Protein AF-A0A7S1ZS45-F1 (afdb_monomer_lite)

Sequence (331 aa):
ALIRRRSGCSNSLLQITQRQKCGLYEKLEQGRTTWQKARIHPSLISVTTGLLRNPRSPISTTERSIHSATTAVDEFSTTSNINKSTSSNSQMSPLTAASRLGLDPYLNRFHAPIVNHERYSFPGWPETHTFPMDKFERLAHALTTNCKASQPEWSTLPRPLVRSSLDFFQPLDFHDVISSGWIQQPTGPIDASYFHEFLSGQLSEEDARIIGFREHVSRPELIERTVLEVAGTVLAVQLAFRYGVASNVAGGTHHARPDAGAGYTILNDLAVAANYATDEKLNGGSVEGVKRVLVVDCDVHQGDGTAHFEDLGGSGRLFTLSMHCESNYPL

InterPro domains:
  IPR023696 Ureohydrolase domain superfamily [SSF52768] (111-330)
  IPR023801 Histone deacetylase domain [PF00850] (215-330)
  IPR037138 Histone deacetylase domain superfamily [G3DSA:3.40.800.20] (187-331)

pLDDT: mean 74.58, std 29.19, range [21.69, 98.62]

Structure (mmCIF, N/CA/C/O backbone):
data_AF-A0A7S1ZS45-F1
#
_entry.id   AF-A0A7S1ZS45-F1
#
loop_
_atom_site.group_PDB
_atom_site.id
_atom_site.type_symbol
_atom_site.label_atom_id
_atom_site.label_alt_id
_atom_site.label_comp_id
_atom_site.label_asym_id
_atom_site.label_entity_id
_atom_site.label_seq_id
_atom_site.pdbx_PDB_ins_code
_atom_site.Cartn_x
_atom_site.Cartn_y
_atom_site.Cartn_z
_atom_site.occupancy
_atom_site.B_iso_or_equiv
_atom_site.auth_seq_id
_atom_site.auth_comp_id
_atom_site.auth_asym_id
_atom_site.auth_atom_id
_atom_site.pdbx_PDB_model_num
ATOM 1 N N . ALA A 1 1 ? -1.702 -20.641 -15.324 1.00 31.69 1 ALA A N 1
ATOM 2 C CA . ALA A 1 1 ? -1.937 -22.085 -15.530 1.00 31.69 1 ALA A CA 1
ATOM 3 C C . ALA A 1 1 ? -2.767 -22.288 -16.798 1.00 31.69 1 ALA A C 1
ATOM 5 O O . ALA A 1 1 ? -3.906 -21.848 -16.833 1.00 31.69 1 ALA A O 1
ATOM 6 N N . LEU A 1 2 ? -2.202 -22.889 -17.853 1.00 21.69 2 LEU A N 1
ATOM 7 C CA . LEU A 1 2 ? -2.934 -23.236 -19.079 1.00 21.69 2 LEU A CA 1
ATOM 8 C C . LEU A 1 2 ? -2.793 -24.749 -19.298 1.00 21.69 2 LEU A C 1
ATOM 10 O O . LEU A 1 2 ? -1.697 -25.235 -19.566 1.00 21.69 2 LEU A O 1
ATOM 14 N N . ILE A 1 3 ? -3.881 -25.504 -19.138 1.00 27.31 3 ILE A N 1
ATOM 15 C CA . ILE A 1 3 ? -3.882 -26.960 -19.326 1.00 27.31 3 ILE A CA 1
ATOM 16 C C . ILE A 1 3 ? -4.221 -27.255 -20.786 1.00 27.31 3 ILE A C 1
ATOM 18 O O . ILE A 1 3 ? -5.350 -27.063 -21.235 1.00 27.31 3 ILE A O 1
ATOM 22 N N . ARG A 1 4 ? -3.235 -27.753 -21.536 1.00 24.23 4 ARG A N 1
ATOM 23 C CA . ARG A 1 4 ? -3.431 -28.300 -22.881 1.00 24.23 4 ARG A CA 1
ATOM 24 C C . ARG A 1 4 ? -3.822 -29.775 -22.742 1.00 24.23 4 ARG A C 1
ATOM 26 O O . ARG A 1 4 ? -3.002 -30.592 -22.334 1.00 24.23 4 ARG A O 1
ATOM 33 N N . ARG A 1 5 ? -5.065 -30.133 -23.081 1.00 26.92 5 ARG A N 1
ATOM 34 C CA . ARG A 1 5 ? -5.473 -31.541 -23.231 1.00 26.92 5 ARG A CA 1
ATOM 35 C C . ARG A 1 5 ? -4.737 -32.150 -24.429 1.00 26.92 5 ARG A C 1
ATOM 37 O O . ARG A 1 5 ? -4.931 -31.700 -25.556 1.00 26.92 5 ARG A O 1
ATOM 44 N N . ARG A 1 6 ? -3.949 -33.202 -24.200 1.00 25.62 6 ARG A N 1
ATOM 45 C CA . ARG A 1 6 ? -3.696 -34.233 -25.216 1.00 25.62 6 ARG A CA 1
ATOM 46 C C . ARG A 1 6 ? -4.575 -35.437 -24.894 1.00 25.62 6 ARG A C 1
ATOM 48 O O . ARG A 1 6 ? -4.627 -35.902 -23.763 1.00 25.62 6 ARG A O 1
ATOM 55 N N . SER A 1 7 ? -5.317 -35.857 -25.905 1.00 33.62 7 SER A N 1
ATOM 56 C CA . SER A 1 7 ? -6.214 -37.005 -25.944 1.00 33.62 7 SER A CA 1
ATOM 57 C C . SER A 1 7 ? -5.448 -38.325 -25.853 1.00 33.62 7 SER A C 1
ATOM 59 O O . SER A 1 7 ? -4.513 -38.535 -26.623 1.00 33.62 7 SER A O 1
ATOM 61 N N . GLY A 1 8 ? -5.893 -39.224 -24.975 1.00 28.44 8 GLY A N 1
ATOM 62 C CA . GLY A 1 8 ? -5.449 -40.618 -24.923 1.00 28.44 8 GLY A CA 1
ATOM 63 C C . GLY A 1 8 ? -5.782 -41.256 -23.576 1.00 28.44 8 GLY A C 1
ATOM 64 O O . GLY A 1 8 ? -5.176 -40.917 -22.568 1.00 28.44 8 GLY A O 1
ATOM 65 N N . CYS A 1 9 ? -6.785 -42.134 -23.553 1.00 29.16 9 CYS A N 1
ATOM 66 C CA . CYS A 1 9 ? -7.194 -42.913 -22.383 1.00 29.16 9 CYS A CA 1
ATOM 67 C C . CYS A 1 9 ? -6.064 -43.816 -21.868 1.00 29.16 9 CYS A C 1
ATOM 69 O O . CYS A 1 9 ? -5.497 -44.559 -22.658 1.00 29.16 9 CYS A O 1
ATOM 71 N N . SER A 1 10 ? -5.840 -43.848 -20.552 1.00 28.52 10 SER A N 1
ATOM 72 C CA . SER A 1 10 ? -6.163 -44.999 -19.685 1.00 28.52 10 SER A CA 1
ATOM 73 C C . SER A 1 10 ? -5.597 -44.779 -18.277 1.00 28.52 10 SER A C 1
ATOM 75 O O . SER A 1 10 ? -4.462 -44.343 -18.124 1.00 28.52 10 SER A O 1
ATOM 77 N N . ASN A 1 11 ? -6.422 -45.083 -17.276 1.00 36.53 11 ASN A N 1
ATOM 78 C CA . ASN A 1 11 ? -6.201 -44.999 -15.832 1.00 36.53 11 ASN A CA 1
ATOM 79 C C . ASN A 1 11 ? -4.752 -45.180 -15.341 1.00 36.53 11 ASN A C 1
ATOM 81 O O . ASN A 1 11 ? -4.207 -46.280 -15.383 1.00 36.53 11 ASN A O 1
ATOM 85 N N . SER A 1 12 ? -4.213 -44.144 -14.702 1.00 27.12 12 SER A N 1
ATOM 86 C CA . SER A 1 12 ? -3.249 -44.290 -13.610 1.00 27.12 12 SER A CA 1
ATOM 87 C C . SER A 1 12 ? -3.429 -43.136 -12.619 1.00 27.12 12 SER A C 1
ATOM 89 O O . SER A 1 12 ? -3.292 -41.961 -12.955 1.00 27.12 12 SER A O 1
ATOM 91 N N . LEU A 1 13 ? -3.819 -43.477 -11.385 1.00 25.62 13 LEU A N 1
ATOM 92 C CA . LEU A 1 13 ? -3.796 -42.552 -10.256 1.00 25.62 13 LEU A CA 1
ATOM 93 C C . LEU A 1 13 ? -2.338 -42.151 -10.004 1.00 25.62 13 LEU A C 1
ATOM 95 O O . LEU A 1 13 ? -1.552 -42.976 -9.540 1.00 25.62 13 LEU A O 1
ATOM 99 N N . LEU A 1 14 ? -1.985 -40.889 -10.247 1.00 22.88 14 LEU A N 1
ATOM 100 C CA . LEU A 1 14 ? -0.805 -40.305 -9.619 1.00 22.88 14 LEU A CA 1
ATOM 101 C C . LEU A 1 14 ? -1.207 -39.846 -8.212 1.00 22.88 14 LEU A C 1
ATOM 103 O O . LEU A 1 14 ? -1.897 -38.841 -8.041 1.00 22.88 14 LEU A O 1
ATOM 107 N N . GLN A 1 15 ? -0.799 -40.613 -7.201 1.00 24.23 15 GLN A N 1
ATOM 108 C CA . GLN A 1 15 ? -0.774 -40.154 -5.816 1.00 24.23 15 GLN A CA 1
ATOM 109 C C . GLN A 1 15 ? 0.216 -38.989 -5.705 1.00 24.23 15 GLN A C 1
ATOM 111 O O . GLN A 1 15 ? 1.424 -39.188 -5.788 1.00 24.23 15 GLN A O 1
ATOM 116 N N . ILE A 1 16 ? -0.293 -37.782 -5.472 1.00 24.27 16 ILE A N 1
ATOM 117 C CA . ILE A 1 16 ? 0.493 -36.692 -4.893 1.00 24.27 16 ILE A CA 1
ATOM 118 C C . ILE A 1 16 ? 0.184 -36.697 -3.398 1.00 24.27 16 ILE A C 1
ATOM 120 O O . ILE A 1 16 ? -0.872 -36.251 -2.953 1.00 24.27 16 ILE A O 1
ATOM 124 N N . THR A 1 17 ? 1.092 -37.261 -2.608 1.00 24.08 17 THR A N 1
ATOM 125 C CA . THR A 1 17 ? 1.093 -37.102 -1.155 1.00 24.08 17 THR A CA 1
ATOM 126 C C . THR A 1 17 ? 1.678 -35.739 -0.807 1.00 24.08 17 THR A C 1
ATOM 128 O O . THR A 1 17 ? 2.890 -35.595 -0.686 1.00 24.08 17 THR A O 1
ATOM 131 N N . GLN A 1 18 ? 0.815 -34.750 -0.588 1.00 26.95 18 GLN A N 1
ATOM 132 C CA . GLN A 1 18 ? 1.145 -33.594 0.240 1.00 26.95 18 GLN A CA 1
ATOM 133 C C . GLN A 1 18 ? -0.010 -33.390 1.224 1.00 26.95 18 GLN A C 1
ATOM 135 O O . GLN A 1 18 ? -1.100 -32.941 0.877 1.00 26.95 18 GLN A O 1
ATOM 140 N N . ARG A 1 19 ? 0.196 -33.849 2.463 1.00 28.92 19 ARG A N 1
ATOM 141 C CA . ARG A 1 19 ? -0.729 -33.625 3.576 1.00 28.92 19 ARG A CA 1
ATOM 142 C C . ARG A 1 19 ? -0.566 -32.186 4.062 1.00 28.92 19 ARG A C 1
ATOM 144 O O . ARG A 1 19 ? 0.246 -31.973 4.947 1.00 28.92 19 ARG A O 1
ATOM 151 N N . GLN A 1 20 ? -1.369 -31.250 3.573 1.00 30.83 20 GLN A N 1
ATOM 152 C CA . GLN A 1 20 ? -1.827 -30.106 4.371 1.00 30.83 20 GLN A CA 1
ATOM 153 C C . GLN A 1 20 ? -3.274 -29.807 3.964 1.00 30.83 20 GLN A C 1
ATOM 155 O O . GLN A 1 20 ? -3.602 -29.719 2.784 1.00 30.83 20 GLN A O 1
ATOM 160 N N . LYS A 1 21 ? -4.177 -29.809 4.948 1.00 28.47 21 LYS A N 1
ATOM 161 C CA . LYS A 1 21 ? -5.617 -29.637 4.74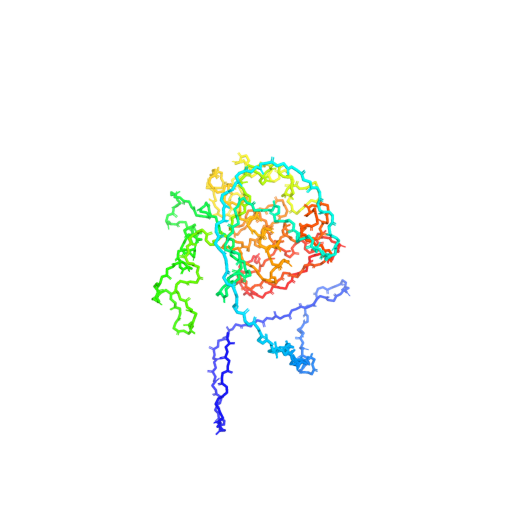0 1.00 28.47 21 LYS A CA 1
ATOM 162 C C . LYS A 1 21 ? -5.903 -28.142 4.568 1.00 28.47 21 LYS A C 1
ATOM 164 O O . LYS A 1 21 ? -5.894 -27.426 5.555 1.00 28.47 21 LYS A O 1
ATOM 169 N N . CYS A 1 22 ? -6.202 -27.682 3.358 1.00 27.80 22 CYS A N 1
ATOM 170 C CA . CYS A 1 22 ? -6.876 -26.395 3.169 1.00 27.80 22 CYS A CA 1
ATOM 171 C C . CYS A 1 22 ? -8.376 -26.571 3.477 1.00 27.80 22 CYS A C 1
ATOM 173 O O . CYS A 1 22 ? -8.994 -27.527 2.997 1.00 27.80 22 CYS A O 1
ATOM 175 N N . GLY A 1 23 ? -8.959 -25.688 4.290 1.00 32.38 23 GLY A N 1
ATOM 176 C CA . GLY A 1 23 ? -10.390 -25.659 4.609 1.00 32.38 23 GLY A CA 1
ATOM 177 C C . GLY A 1 23 ? -11.019 -24.320 4.218 1.00 32.38 23 GLY A C 1
ATOM 178 O O . GLY A 1 23 ? -10.390 -23.285 4.380 1.00 32.38 23 GLY A O 1
ATOM 179 N N . LEU A 1 24 ? -12.250 -24.355 3.701 1.00 27.34 24 LEU A N 1
ATOM 180 C CA . LEU A 1 24 ? -13.136 -23.196 3.519 1.00 27.34 24 LEU A CA 1
ATOM 181 C C . LEU A 1 24 ? -14.204 -23.253 4.621 1.00 27.34 24 LEU A C 1
ATOM 183 O O . LEU A 1 24 ? -14.803 -24.316 4.821 1.00 27.34 24 LEU A O 1
ATOM 187 N N . TYR A 1 25 ? -14.444 -22.141 5.319 1.00 36.88 25 TYR A N 1
ATOM 188 C CA . TYR A 1 25 ? -15.420 -22.045 6.410 1.00 36.88 25 TYR A CA 1
ATOM 189 C C . TYR A 1 25 ? -16.367 -20.857 6.189 1.00 36.88 25 TYR A C 1
ATOM 191 O O . TYR A 1 25 ? -15.944 -19.805 5.726 1.00 36.88 25 TYR A O 1
ATOM 199 N N . GLU A 1 26 ? -17.645 -21.037 6.531 1.00 30.75 26 GLU A N 1
ATOM 200 C CA . GLU A 1 26 ? -18.704 -20.018 6.484 1.00 30.75 26 GLU A CA 1
ATOM 201 C C . GLU A 1 26 ? -19.340 -19.919 7.884 1.00 30.75 26 GLU A C 1
ATOM 203 O O . GLU A 1 26 ? -19.483 -20.935 8.573 1.00 30.75 26 GLU A O 1
ATOM 208 N N . LYS A 1 27 ? -19.684 -18.707 8.339 1.00 32.66 27 LYS A N 1
ATOM 209 C CA . LYS A 1 27 ? -20.227 -18.450 9.685 1.00 32.66 27 LYS A CA 1
ATOM 210 C C . LYS A 1 27 ? -21.758 -18.390 9.629 1.00 32.66 27 LYS A C 1
ATOM 212 O O . LYS A 1 27 ? -22.313 -17.534 8.951 1.00 32.66 27 LYS A O 1
ATOM 217 N N . LEU A 1 28 ? -22.434 -19.277 10.364 1.00 27.73 28 LEU A N 1
ATOM 218 C CA . LEU A 1 28 ? -23.880 -19.206 10.610 1.00 27.73 28 LEU A CA 1
ATOM 219 C C . LEU A 1 28 ? -24.153 -18.420 11.900 1.00 27.73 28 LEU A C 1
ATOM 221 O O . LEU A 1 28 ? -23.561 -18.697 12.945 1.00 27.73 28 LEU A O 1
ATOM 225 N N . GLU A 1 29 ? -25.059 -17.445 11.828 1.00 38.22 29 GLU A N 1
ATOM 226 C CA . GLU A 1 29 ? -25.568 -16.718 12.990 1.00 38.22 29 GLU A CA 1
ATOM 227 C C . GLU A 1 29 ? -26.363 -17.650 13.915 1.00 38.22 29 GLU A C 1
ATOM 229 O O . GLU A 1 29 ? -27.411 -18.162 13.534 1.00 38.22 29 GLU A O 1
ATOM 234 N N . GLN A 1 30 ? -25.860 -17.852 15.135 1.00 31.30 30 GLN A N 1
ATOM 235 C CA . GLN A 1 30 ? -26.578 -17.800 16.422 1.00 31.30 30 GLN A CA 1
ATOM 236 C C . GLN A 1 30 ? -25.688 -18.413 17.512 1.00 31.30 30 GLN A C 1
ATOM 238 O O . GLN A 1 30 ? -25.058 -19.450 17.321 1.00 31.30 30 GLN A O 1
ATOM 243 N N . GLY A 1 31 ? -25.597 -17.726 18.652 1.00 35.62 31 GLY A N 1
ATOM 244 C CA . GLY A 1 31 ? -24.621 -17.961 19.717 1.00 35.62 31 GLY A CA 1
ATOM 245 C C . GLY A 1 31 ? -24.460 -19.418 20.164 1.00 35.62 31 GLY A C 1
ATOM 246 O O . GLY A 1 31 ? -25.217 -19.902 20.999 1.00 35.62 31 GLY A O 1
ATOM 247 N N . ARG A 1 32 ? -23.427 -20.078 19.628 1.00 28.41 32 ARG A N 1
ATOM 248 C CA . ARG A 1 32 ? -22.585 -21.145 20.204 1.00 28.41 32 ARG A CA 1
ATOM 249 C C . ARG A 1 32 ? -21.574 -21.549 19.127 1.00 28.41 32 ARG A C 1
ATOM 251 O O . ARG A 1 32 ? -21.949 -22.042 18.069 1.00 28.41 32 ARG A O 1
ATOM 258 N N . THR A 1 33 ? -20.288 -21.329 19.380 1.00 27.98 33 THR A N 1
ATOM 259 C CA . THR A 1 33 ? -19.192 -21.665 18.462 1.00 27.98 33 THR A CA 1
ATOM 260 C C . THR A 1 33 ? -19.069 -23.180 18.296 1.00 27.98 33 THR A C 1
ATOM 262 O O . THR A 1 33 ? -18.467 -23.868 19.114 1.00 27.98 33 THR A O 1
ATOM 265 N N . THR A 1 34 ? -19.633 -23.710 17.210 1.00 27.14 34 THR A N 1
ATOM 266 C CA . THR A 1 34 ? -19.288 -25.035 16.678 1.00 27.14 34 THR A CA 1
ATOM 267 C C . THR A 1 34 ? -19.044 -24.911 15.177 1.00 27.14 34 THR A C 1
ATOM 269 O O . THR A 1 34 ? -19.919 -24.489 14.428 1.00 27.14 34 THR A O 1
ATOM 272 N N . TRP A 1 35 ? -17.822 -25.229 14.748 1.00 32.34 35 TRP A N 1
ATOM 273 C CA . TRP A 1 35 ? -17.382 -25.140 13.355 1.00 32.34 35 TRP A CA 1
ATOM 274 C C . TRP A 1 35 ? -17.883 -26.353 12.563 1.00 32.34 35 TRP A C 1
ATOM 276 O O . TRP A 1 35 ? -17.604 -27.495 12.938 1.00 32.34 35 TRP A O 1
ATOM 286 N N . GLN A 1 36 ? -18.600 -26.131 11.458 1.00 28.56 36 GLN A N 1
ATOM 287 C CA . GLN A 1 36 ? -18.976 -27.192 10.520 1.00 28.56 36 GLN A CA 1
ATOM 288 C C . GLN A 1 36 ? -18.264 -27.042 9.175 1.00 28.56 36 GLN A C 1
ATOM 290 O O . GLN A 1 36 ? -17.997 -25.952 8.681 1.00 28.56 36 GLN A O 1
ATOM 295 N N . LYS A 1 37 ? -17.947 -28.194 8.587 1.00 28.16 37 LYS A N 1
ATOM 296 C CA . LYS A 1 37 ? -17.205 -28.346 7.337 1.00 28.16 37 LYS A CA 1
ATOM 297 C C . LYS A 1 37 ? -18.154 -28.167 6.147 1.00 28.16 37 LYS A C 1
ATOM 299 O O . LYS A 1 37 ? -18.984 -29.044 5.907 1.00 28.16 37 LYS A O 1
ATOM 304 N N . ALA A 1 38 ? -18.022 -27.081 5.387 1.00 32.91 38 ALA A N 1
ATOM 305 C CA . ALA A 1 38 ? -18.824 -26.873 4.183 1.00 32.91 38 ALA A CA 1
ATOM 306 C C . ALA A 1 38 ? -18.415 -27.864 3.070 1.00 32.91 38 ALA A C 1
ATOM 308 O O . ALA A 1 38 ? -17.234 -28.024 2.757 1.00 32.91 38 ALA A O 1
ATOM 309 N N . ARG A 1 39 ? -19.391 -28.558 2.465 1.00 29.23 39 ARG A N 1
ATOM 310 C CA . ARG A 1 39 ? -19.210 -29.344 1.230 1.00 29.23 39 ARG A CA 1
ATOM 311 C C . ARG A 1 39 ? -19.880 -28.597 0.081 1.00 29.23 39 ARG A C 1
ATOM 313 O O . ARG A 1 39 ? -21.103 -28.521 0.043 1.00 29.23 39 ARG A O 1
ATOM 320 N N . ILE A 1 40 ? -19.099 -28.097 -0.872 1.00 31.06 40 ILE A N 1
ATOM 321 C CA . ILE A 1 40 ? -19.638 -27.520 -2.109 1.00 31.06 40 ILE A CA 1
ATOM 322 C C . ILE A 1 40 ? -20.071 -28.669 -3.031 1.00 31.06 40 ILE A C 1
ATOM 324 O O . ILE A 1 40 ? -19.275 -29.554 -3.352 1.00 31.06 40 ILE A O 1
ATOM 328 N N . HIS A 1 41 ? -21.344 -28.678 -3.434 1.00 26.95 41 HIS A N 1
ATOM 329 C CA . HIS A 1 41 ? -21.891 -29.669 -4.361 1.00 26.95 41 HIS A CA 1
ATOM 330 C C . HIS A 1 41 ? -21.424 -29.356 -5.803 1.00 26.95 41 HIS A C 1
ATOM 332 O O . HIS A 1 41 ? -21.550 -28.206 -6.230 1.00 26.95 41 HIS A O 1
ATOM 338 N N . PRO A 1 42 ? -20.931 -30.332 -6.595 1.00 29.19 42 PRO A N 1
ATOM 339 C CA . PRO A 1 42 ? -20.337 -30.095 -7.924 1.00 29.19 42 PRO A CA 1
ATOM 340 C C . PRO A 1 42 ? -21.257 -29.477 -8.994 1.00 29.19 42 PRO A C 1
ATOM 342 O O . PRO A 1 42 ? -20.810 -29.214 -10.105 1.00 29.19 42 PRO A O 1
ATOM 345 N N . SER A 1 43 ? -22.539 -29.265 -8.700 1.00 32.00 43 SER A N 1
ATOM 346 C CA . SER A 1 43 ? -23.548 -28.808 -9.662 1.00 32.00 43 SER A CA 1
ATOM 347 C C . SER A 1 43 ? -23.737 -27.286 -9.729 1.00 32.00 43 SER A C 1
ATOM 349 O O . SER A 1 43 ? -24.568 -26.834 -10.507 1.00 32.00 43 SER A O 1
ATOM 351 N N . LEU A 1 44 ? -23.000 -26.490 -8.942 1.00 27.25 44 LEU A N 1
ATOM 352 C CA . LEU A 1 44 ? -23.157 -25.022 -8.894 1.00 27.25 44 LEU A CA 1
ATOM 353 C C . LEU A 1 44 ? -22.181 -24.235 -9.790 1.00 27.25 44 LEU A C 1
ATOM 355 O O . LEU A 1 44 ? -22.205 -23.008 -9.794 1.00 27.25 44 LEU A O 1
ATOM 359 N N . ILE A 1 45 ? -21.357 -24.910 -10.596 1.00 28.06 45 ILE A N 1
ATOM 360 C CA . ILE A 1 45 ? -20.452 -24.256 -11.552 1.00 28.06 45 ILE A CA 1
ATOM 361 C C . ILE A 1 45 ? -21.081 -24.305 -12.950 1.00 28.06 45 ILE A C 1
ATOM 363 O O . ILE A 1 45 ? -20.870 -25.250 -13.707 1.00 28.06 45 ILE A O 1
ATOM 367 N N . SER A 1 46 ? -21.854 -23.277 -13.307 1.00 24.11 46 SER A N 1
ATOM 368 C CA . SER A 1 46 ? -22.239 -23.010 -14.699 1.00 24.11 46 SER A CA 1
ATOM 369 C C . SER A 1 46 ? -21.342 -21.909 -15.259 1.00 24.11 46 SER A C 1
ATOM 371 O O . SER A 1 46 ? -21.572 -20.728 -15.016 1.00 24.11 46 SER A O 1
ATOM 373 N N . VAL A 1 47 ? -20.312 -22.291 -16.016 1.00 26.28 47 VAL A N 1
ATOM 374 C CA . VAL A 1 47 ? -19.506 -21.357 -16.814 1.00 26.28 47 VAL A CA 1
ATOM 375 C C . VAL A 1 47 ? -20.162 -21.227 -18.187 1.00 26.28 47 VAL A C 1
ATOM 377 O O . VAL A 1 47 ? -20.005 -22.093 -19.044 1.00 26.28 47 VAL A O 1
ATOM 380 N N . THR A 1 48 ? -20.907 -20.149 -18.413 1.00 24.27 48 THR A N 1
ATOM 381 C CA . THR A 1 48 ? -21.408 -19.789 -19.745 1.00 24.27 48 THR A CA 1
ATOM 382 C C . THR A 1 48 ? -20.290 -19.106 -20.531 1.00 24.27 48 THR A C 1
ATOM 384 O O . THR A 1 48 ? -19.949 -17.951 -20.293 1.00 24.27 48 THR A O 1
ATOM 387 N N . THR A 1 49 ? -19.696 -19.813 -21.491 1.00 26.47 49 THR A N 1
ATOM 388 C CA . THR A 1 49 ? -18.744 -19.230 -22.445 1.00 26.47 49 THR A CA 1
ATOM 389 C C . THR A 1 49 ? -19.498 -18.444 -23.521 1.00 26.47 49 THR A C 1
ATOM 391 O O . THR A 1 49 ? -19.982 -19.021 -24.495 1.00 26.47 49 THR A O 1
ATOM 394 N N . GLY A 1 50 ? -19.609 -17.126 -23.355 1.00 24.23 50 GLY A N 1
ATOM 395 C CA . GLY A 1 50 ? -20.077 -16.215 -24.402 1.00 24.23 50 GLY A CA 1
ATOM 396 C C . GLY A 1 50 ? -18.938 -15.841 -25.353 1.00 24.23 50 GLY A C 1
ATOM 397 O O . GLY A 1 50 ? -18.030 -15.106 -24.980 1.00 24.23 50 GLY A O 1
ATOM 398 N N . LEU A 1 51 ? -18.977 -16.344 -26.589 1.00 26.42 51 LEU A N 1
ATOM 399 C CA . LEU A 1 51 ? -18.100 -15.913 -27.683 1.00 26.42 51 LEU A CA 1
ATOM 400 C C . LEU A 1 51 ? -18.448 -14.470 -28.088 1.00 26.42 51 LEU A C 1
ATOM 402 O O . LEU A 1 51 ? -19.460 -14.236 -28.749 1.00 26.42 51 LEU A O 1
ATOM 406 N N . LEU A 1 52 ? -17.600 -13.504 -27.730 1.00 27.27 52 LEU A N 1
ATOM 407 C CA . LEU A 1 52 ? -17.675 -12.135 -28.247 1.00 27.27 52 LEU A CA 1
ATOM 408 C C . LEU A 1 52 ? -17.311 -12.133 -29.742 1.00 27.27 52 LEU A C 1
ATOM 410 O O . LEU A 1 52 ? -16.159 -12.343 -30.124 1.00 27.27 52 LEU A O 1
ATOM 414 N N . ARG A 1 53 ? -18.313 -11.920 -30.605 1.00 27.23 53 ARG A N 1
ATOM 415 C CA . ARG A 1 53 ? -18.121 -11.661 -32.038 1.00 27.23 53 ARG A CA 1
ATOM 416 C C . ARG A 1 53 ? -17.560 -10.250 -32.235 1.00 27.23 53 ARG A C 1
ATOM 418 O O . ARG A 1 53 ? -18.121 -9.276 -31.752 1.00 27.23 53 ARG A O 1
ATOM 425 N N . ASN A 1 54 ? -16.472 -10.174 -32.989 1.00 28.89 54 ASN A N 1
ATOM 426 C CA . ASN A 1 54 ? -15.780 -8.955 -33.393 1.00 28.89 54 ASN A CA 1
ATOM 427 C C . ASN A 1 54 ? -16.544 -8.273 -34.557 1.00 28.89 54 ASN A C 1
ATOM 429 O O . ASN A 1 54 ? -16.733 -8.933 -35.586 1.00 28.89 54 ASN A O 1
ATOM 433 N N . PRO A 1 55 ? -17.001 -7.011 -34.459 1.00 31.23 55 PRO A N 1
ATOM 434 C CA . PRO A 1 55 ? -17.631 -6.335 -35.588 1.00 31.23 55 PRO A CA 1
ATOM 435 C C . PRO A 1 55 ? -16.558 -5.804 -36.551 1.00 31.23 55 PRO A C 1
ATOM 437 O O . PRO A 1 55 ? -15.880 -4.817 -36.281 1.00 31.23 55 PRO A O 1
ATOM 440 N N . ARG A 1 56 ? -16.398 -6.471 -37.701 1.00 27.91 56 ARG A N 1
ATOM 441 C CA . ARG A 1 56 ? -15.691 -5.916 -38.865 1.00 27.91 56 ARG A CA 1
ATOM 442 C C . ARG A 1 56 ? -16.604 -4.908 -39.564 1.00 27.91 56 ARG A C 1
ATOM 444 O O . ARG A 1 56 ? -17.648 -5.302 -40.078 1.00 27.91 56 ARG A O 1
ATOM 451 N N . SER A 1 57 ? -16.186 -3.651 -39.641 1.00 29.52 57 SER A N 1
ATOM 452 C CA . SER A 1 57 ? -16.762 -2.672 -40.570 1.00 29.52 57 SER A CA 1
ATOM 453 C C . SER A 1 57 ? -16.162 -2.877 -41.971 1.00 29.52 57 SER A C 1
ATOM 455 O O . SER A 1 57 ? -14.951 -3.095 -42.074 1.00 29.52 57 SER A O 1
ATOM 457 N N . PRO A 1 58 ? -16.962 -2.843 -43.051 1.00 30.14 58 PRO A N 1
ATOM 458 C CA . PRO A 1 58 ? -16.470 -3.066 -44.404 1.00 30.14 58 PRO A CA 1
ATOM 459 C C . PRO A 1 58 ? -15.750 -1.835 -44.970 1.00 30.14 58 PRO A C 1
ATOM 461 O O . PRO A 1 58 ? -16.193 -0.699 -44.824 1.00 30.14 58 PRO A O 1
ATOM 464 N N . ILE A 1 59 ? -14.640 -2.110 -45.652 1.00 26.84 59 ILE A N 1
ATOM 465 C CA . ILE A 1 59 ? -13.895 -1.184 -46.506 1.00 26.84 59 ILE A CA 1
ATOM 466 C C . ILE A 1 59 ? -14.764 -0.871 -47.728 1.00 26.84 59 ILE A C 1
ATOM 468 O O . ILE A 1 59 ? -15.172 -1.789 -48.438 1.00 26.84 59 ILE A O 1
ATOM 472 N N . SER A 1 60 ? -15.013 0.411 -47.996 1.00 26.00 60 SER A N 1
ATOM 473 C CA . SER A 1 60 ? -15.553 0.873 -49.275 1.00 26.00 60 SER A CA 1
ATOM 474 C C . SER A 1 60 ? -14.470 1.631 -50.033 1.00 26.00 60 SER A C 1
ATOM 476 O O . SER A 1 60 ? -13.919 2.616 -49.543 1.00 26.00 60 SER A O 1
ATOM 478 N N . THR A 1 61 ? -14.169 1.132 -51.223 1.00 25.61 61 THR A N 1
ATOM 479 C CA . THR A 1 61 ? -13.265 1.689 -52.223 1.00 25.61 61 THR A CA 1
ATOM 480 C C . THR A 1 61 ? -13.969 2.777 -53.025 1.00 25.61 61 THR A C 1
ATOM 482 O O . THR A 1 61 ? -14.981 2.491 -53.661 1.00 25.61 61 THR A O 1
ATOM 485 N N . THR A 1 62 ? -13.385 3.970 -53.100 1.00 26.17 62 THR A N 1
ATOM 486 C CA . THR A 1 62 ? -13.593 4.884 -54.232 1.00 26.17 62 THR A CA 1
ATOM 487 C C . THR A 1 62 ? -12.310 5.654 -54.506 1.00 26.17 62 THR A C 1
ATOM 489 O O . THR A 1 62 ? -11.845 6.435 -53.679 1.00 26.17 62 THR A O 1
ATOM 492 N N . GLU A 1 63 ? -11.749 5.398 -55.683 1.00 24.66 63 GLU A N 1
ATOM 493 C CA . GLU A 1 63 ? -10.710 6.185 -56.337 1.00 24.66 63 GLU A CA 1
ATOM 494 C C . GLU A 1 63 ? -11.225 7.592 -56.680 1.00 24.66 63 GLU A C 1
ATOM 496 O O . GLU A 1 63 ? -12.350 7.729 -57.167 1.00 24.66 63 GLU A O 1
ATOM 501 N N . ARG A 1 64 ? -10.372 8.620 -56.549 1.00 26.33 64 ARG A N 1
ATOM 502 C CA . ARG A 1 64 ? -10.200 9.644 -57.598 1.00 26.33 64 ARG A CA 1
ATOM 503 C C . ARG A 1 64 ? -8.978 10.542 -57.380 1.00 26.33 64 ARG A C 1
ATOM 505 O O . ARG A 1 64 ? -8.905 11.307 -56.432 1.00 26.33 64 ARG A O 1
ATOM 512 N N . SER A 1 65 ? -8.078 10.412 -58.351 1.00 24.89 65 SER A N 1
ATOM 513 C CA . SER A 1 65 ? -7.297 11.412 -59.088 1.00 24.89 65 SER A CA 1
ATOM 514 C C . SER A 1 65 ? -6.631 12.607 -58.389 1.00 24.89 65 SER A C 1
ATOM 516 O O . SER A 1 65 ? -7.255 13.516 -57.857 1.00 24.89 65 SER A O 1
ATOM 518 N N . ILE A 1 66 ? -5.323 12.624 -58.630 1.00 26.02 66 ILE A N 1
ATOM 519 C CA . ILE A 1 66 ? -4.317 13.686 -58.578 1.00 26.02 66 ILE A CA 1
ATOM 520 C C . ILE A 1 66 ? -4.780 14.960 -59.302 1.00 26.02 66 ILE A C 1
ATOM 522 O O . ILE A 1 66 ? -5.276 14.843 -60.422 1.00 26.02 66 ILE A O 1
ATOM 526 N N . HIS A 1 67 ? -4.487 16.140 -58.737 1.00 25.44 67 HIS A N 1
ATOM 527 C CA . HIS A 1 67 ? -4.073 17.356 -59.461 1.00 25.44 67 HIS A CA 1
ATOM 528 C C . HIS A 1 67 ? -3.131 18.207 -58.589 1.00 25.44 67 HIS A C 1
ATOM 530 O O . HIS A 1 67 ? -3.357 18.400 -57.398 1.00 25.44 67 HIS A O 1
ATOM 536 N N . SER A 1 68 ? -2.050 18.670 -59.213 1.00 25.20 68 SER A N 1
ATOM 537 C CA . SER A 1 68 ? -0.991 19.530 -58.679 1.00 25.20 68 SER A CA 1
ATOM 538 C C . SER A 1 68 ? -1.390 21.008 -58.663 1.00 25.20 68 SER A C 1
ATOM 540 O O . SER A 1 68 ? -1.984 21.459 -59.640 1.00 25.20 68 SER A O 1
ATOM 542 N N . ALA A 1 69 ? -0.927 21.779 -57.676 1.00 25.80 69 ALA A N 1
ATOM 543 C CA . ALA A 1 69 ? -0.500 23.169 -57.873 1.00 25.80 69 ALA A CA 1
ATOM 544 C C . ALA A 1 69 ? 0.325 23.676 -56.677 1.00 25.80 69 ALA A C 1
ATOM 546 O O . ALA A 1 69 ? 0.106 23.299 -55.530 1.00 25.80 69 ALA A O 1
ATOM 547 N N . THR A 1 70 ? 1.299 24.508 -57.013 1.00 24.31 70 THR A N 1
ATOM 548 C CA . THR A 1 70 ? 2.429 25.018 -56.237 1.00 24.31 70 THR A CA 1
ATOM 549 C C . THR A 1 70 ? 2.103 26.335 -55.511 1.00 24.31 70 THR A C 1
ATOM 551 O O . THR A 1 70 ? 1.212 27.065 -55.935 1.00 24.31 70 THR A O 1
ATOM 554 N N . THR A 1 71 ? 2.953 26.684 -54.529 1.00 25.06 71 THR A N 1
ATOM 555 C CA . THR A 1 71 ? 3.268 28.037 -53.988 1.00 25.06 71 THR A CA 1
ATOM 556 C C . THR A 1 71 ? 2.181 28.834 -53.253 1.00 25.06 71 THR A C 1
ATOM 558 O O . THR A 1 71 ? 1.252 29.328 -53.873 1.00 25.06 71 THR A O 1
ATOM 561 N N . ALA A 1 72 ? 2.392 29.113 -51.960 1.00 24.77 72 ALA A N 1
ATOM 562 C CA . ALA A 1 72 ? 2.897 30.404 -51.458 1.00 24.77 72 ALA A CA 1
ATOM 563 C C . ALA A 1 72 ? 2.889 30.436 -49.915 1.00 24.77 72 ALA A C 1
ATOM 565 O O . ALA A 1 72 ? 2.018 29.865 -49.264 1.00 24.77 72 ALA A O 1
ATOM 566 N N . VAL A 1 73 ? 3.913 31.086 -49.370 1.00 26.70 73 VAL A N 1
ATOM 567 C CA . VAL A 1 73 ? 4.056 31.556 -47.987 1.00 26.70 73 VAL A CA 1
ATOM 568 C C . VAL A 1 73 ? 2.963 32.568 -47.641 1.00 26.70 73 VAL A C 1
ATOM 570 O O . VAL A 1 73 ? 2.638 33.380 -48.496 1.00 26.70 73 VAL A O 1
ATOM 573 N N . ASP A 1 74 ? 2.457 32.532 -46.405 1.00 24.94 74 ASP A N 1
ATOM 574 C CA . ASP A 1 74 ? 2.204 33.736 -45.600 1.00 24.94 74 ASP A CA 1
ATOM 575 C C . ASP A 1 74 ? 1.901 33.369 -44.136 1.00 24.94 74 ASP A C 1
ATOM 577 O O . ASP A 1 74 ? 1.036 32.548 -43.821 1.00 24.94 74 ASP A O 1
ATOM 581 N N . GLU A 1 75 ? 2.661 33.991 -43.235 1.00 28.17 75 GLU A N 1
ATOM 582 C CA . GLU A 1 75 ? 2.349 34.129 -41.817 1.00 28.17 75 GLU A CA 1
ATOM 583 C C . GLU A 1 75 ? 1.155 35.076 -41.666 1.00 28.17 75 GLU A C 1
ATOM 585 O O . GLU A 1 75 ? 1.206 36.183 -42.187 1.00 28.17 75 GLU A O 1
ATOM 590 N N . PHE A 1 76 ? 0.131 34.716 -40.885 1.00 25.33 76 PHE A N 1
ATOM 591 C CA . PHE A 1 76 ? -0.560 35.701 -40.048 1.00 25.33 76 PHE A CA 1
ATOM 592 C C . PHE A 1 76 ? -1.374 35.032 -38.935 1.00 25.33 76 PHE A C 1
ATOM 594 O O . PHE A 1 76 ? -2.231 34.177 -39.156 1.00 25.33 76 PHE A O 1
ATOM 601 N N . SER A 1 77 ? -1.096 35.474 -37.713 1.00 27.41 77 SER A N 1
ATOM 602 C CA . SER A 1 77 ? -1.922 35.299 -36.525 1.00 27.41 77 SER A CA 1
ATOM 603 C C . SER A 1 77 ? -3.211 36.104 -36.677 1.00 27.41 77 SER A C 1
ATOM 605 O O . SER A 1 77 ? -3.139 37.305 -36.919 1.00 27.41 77 SER A O 1
ATOM 607 N N . THR A 1 78 ? -4.384 35.486 -36.514 1.00 25.28 78 THR A N 1
ATOM 608 C CA . THR A 1 78 ? -5.522 36.086 -35.790 1.00 25.28 78 THR A CA 1
ATOM 609 C C . THR A 1 78 ? -6.679 35.100 -35.612 1.00 25.28 78 THR A C 1
ATOM 611 O O . THR A 1 78 ? -7.038 34.306 -36.473 1.00 25.28 78 THR A O 1
ATOM 614 N N . THR A 1 79 ? -7.248 35.186 -34.418 1.00 32.62 79 THR A N 1
ATOM 615 C CA . THR A 1 79 ? -8.412 34.507 -33.847 1.00 32.62 79 THR A CA 1
ATOM 616 C C . THR A 1 79 ? -9.653 34.422 -34.743 1.00 32.62 79 THR A C 1
ATOM 618 O O . THR A 1 79 ? -10.119 35.448 -35.229 1.00 32.62 79 THR A O 1
ATOM 621 N N . SER A 1 80 ? -10.309 33.256 -34.797 1.00 27.11 80 SER A N 1
ATOM 622 C CA . SER A 1 80 ? -11.782 33.184 -34.780 1.00 27.11 80 SER A CA 1
ATOM 623 C C . SER A 1 80 ? -12.312 31.791 -34.416 1.00 27.11 80 SER A C 1
ATOM 625 O O . SER A 1 80 ? -11.747 30.754 -34.752 1.00 27.11 80 SER A O 1
ATOM 627 N N . ASN A 1 81 ? -13.413 31.821 -33.668 1.00 30.95 81 ASN A N 1
ATOM 628 C CA . ASN A 1 81 ? -14.187 30.705 -33.145 1.00 30.95 81 ASN A CA 1
ATOM 629 C C . ASN A 1 81 ? -14.656 29.718 -34.221 1.00 30.95 81 ASN A C 1
ATOM 631 O O . ASN A 1 81 ? -15.324 30.108 -35.177 1.00 30.95 81 ASN A O 1
ATOM 635 N N . ILE A 1 82 ? -14.466 28.423 -33.960 1.00 29.77 82 ILE A N 1
ATOM 636 C CA . ILE A 1 82 ? -15.261 27.356 -34.571 1.00 29.77 82 ILE A CA 1
ATOM 637 C C . ILE A 1 82 ? -15.922 26.566 -33.441 1.00 29.77 82 ILE A C 1
ATOM 639 O O . ILE A 1 82 ? -15.333 25.660 -32.859 1.00 29.77 82 ILE A O 1
ATOM 643 N N . ASN A 1 83 ? -17.180 26.902 -33.158 1.00 35.00 83 ASN A N 1
ATOM 644 C CA . ASN A 1 83 ? -18.101 25.963 -32.532 1.00 35.00 83 ASN A CA 1
ATOM 645 C C . ASN A 1 83 ? -18.464 24.900 -33.575 1.00 35.00 83 ASN A C 1
ATOM 647 O O . ASN A 1 83 ? -19.189 25.184 -34.530 1.00 35.00 83 ASN A O 1
ATOM 651 N N . LYS A 1 84 ? -17.991 23.669 -33.376 1.00 33.50 84 LYS A N 1
ATOM 652 C CA . LYS A 1 84 ? -18.605 22.470 -33.952 1.00 33.50 84 LYS A CA 1
ATOM 653 C C . LYS A 1 84 ? -18.906 21.482 -32.837 1.00 33.50 84 LYS A C 1
ATOM 655 O O . LYS A 1 84 ? -18.033 21.046 -32.095 1.00 33.50 84 LYS A O 1
ATOM 660 N N . SER A 1 85 ? -20.192 21.196 -32.732 1.00 30.86 85 SER A N 1
ATOM 661 C CA . SER A 1 85 ? -20.818 20.249 -31.833 1.00 30.86 85 SER A CA 1
ATOM 662 C C . SER A 1 85 ? -20.417 18.799 -32.128 1.00 30.86 85 SER A C 1
ATOM 664 O O . SER A 1 85 ? -20.037 18.462 -33.247 1.00 30.86 85 SER A O 1
ATOM 666 N N . THR A 1 86 ? -20.661 17.960 -31.116 1.00 30.55 86 THR A N 1
ATOM 667 C CA . THR A 1 86 ? -20.866 16.499 -31.140 1.00 30.55 86 THR A CA 1
ATOM 668 C C . THR A 1 86 ? -19.653 15.588 -31.348 1.00 30.55 86 THR A C 1
ATOM 670 O O . THR A 1 86 ? -19.407 15.094 -32.439 1.00 30.55 86 THR A O 1
ATOM 673 N N . SER A 1 87 ? -19.040 15.193 -30.234 1.00 29.94 87 SER A N 1
ATOM 674 C CA . SER A 1 87 ? -19.238 13.847 -29.675 1.00 29.94 87 SER A CA 1
ATOM 675 C C . SER A 1 87 ? -19.012 13.930 -28.169 1.00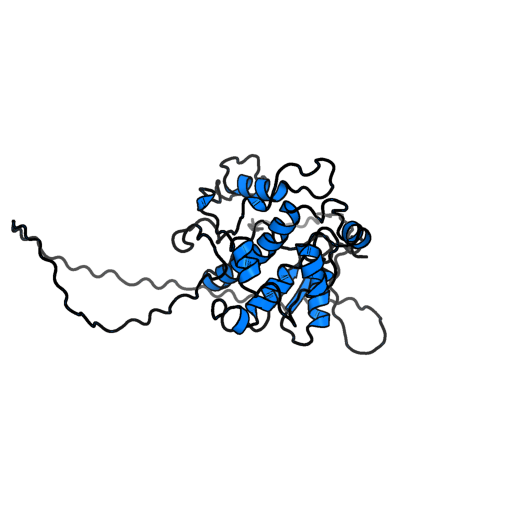 29.94 87 SER A C 1
ATOM 677 O O . SER A 1 87 ? -18.097 14.625 -27.736 1.00 29.94 87 SER A O 1
ATOM 679 N N . SER A 1 88 ? -19.851 13.280 -27.367 1.00 34.84 88 SER A N 1
ATOM 680 C CA . SER A 1 88 ? -19.677 13.159 -25.921 1.00 34.84 88 SER A CA 1
ATOM 681 C C . SER A 1 88 ? -18.296 12.574 -25.609 1.00 34.84 88 SER A C 1
ATOM 683 O O . SER A 1 88 ? -18.120 11.356 -25.618 1.00 34.84 88 SER A O 1
ATOM 685 N N . ASN A 1 89 ? -17.313 13.437 -25.349 1.00 34.69 89 ASN A N 1
ATOM 686 C CA . ASN A 1 89 ? -16.126 13.050 -24.610 1.00 34.69 89 ASN A CA 1
ATOM 687 C C . ASN A 1 89 ? -16.645 12.632 -23.239 1.00 34.69 89 ASN A C 1
ATOM 689 O O . ASN A 1 89 ? -16.968 13.485 -22.414 1.00 34.69 89 ASN A O 1
ATOM 693 N N . SER A 1 90 ? -16.763 11.327 -23.003 1.00 42.75 90 SER A N 1
ATOM 694 C CA . SER A 1 90 ? -16.662 10.808 -21.648 1.00 42.75 90 SER A CA 1
ATOM 695 C C . SER A 1 90 ? -15.311 11.304 -21.138 1.00 42.75 90 SER A C 1
ATOM 697 O O . SER A 1 90 ? -14.274 10.755 -21.519 1.00 42.75 90 SER A O 1
ATOM 699 N N . GLN A 1 91 ? -15.300 12.426 -20.413 1.00 55.50 91 GLN A N 1
ATOM 700 C CA . GLN A 1 91 ? -14.094 12.914 -19.765 1.00 55.50 91 GLN A CA 1
ATOM 701 C C . GLN A 1 91 ? -13.606 11.766 -18.893 1.00 55.50 91 GLN A C 1
ATOM 703 O O . GLN A 1 91 ? -14.294 11.347 -17.968 1.00 55.50 91 GLN A O 1
ATOM 708 N N . MET A 1 92 ? -12.483 11.165 -19.281 1.00 63.62 92 MET A N 1
ATOM 709 C CA . MET A 1 92 ? -11.940 10.040 -18.541 1.00 63.62 92 MET A CA 1
ATOM 710 C C . MET A 1 92 ? -11.602 10.513 -17.132 1.00 63.62 92 MET A C 1
ATOM 712 O O . MET A 1 92 ? -11.021 11.590 -16.978 1.00 63.62 92 MET A O 1
ATOM 716 N N . SER A 1 93 ? -11.945 9.705 -16.131 1.00 69.06 93 SER A N 1
ATOM 717 C CA . SER A 1 93 ? -11.765 10.072 -14.731 1.00 69.06 93 SER A CA 1
ATOM 718 C C . SER A 1 93 ? -10.296 10.435 -14.426 1.00 69.06 93 SER A C 1
ATOM 720 O O . SER A 1 93 ? -9.370 9.817 -14.979 1.00 69.06 93 SER A O 1
ATOM 722 N N . PRO A 1 94 ? -10.046 11.482 -13.618 1.00 77.44 94 PRO A N 1
ATOM 723 C CA . PRO A 1 94 ? -8.695 11.963 -13.351 1.00 77.44 94 PRO A CA 1
ATOM 724 C C . PRO A 1 94 ? -7.902 10.952 -12.511 1.00 77.44 94 PRO A C 1
ATOM 726 O O . PRO A 1 94 ? -8.425 10.373 -11.562 1.00 77.44 94 PRO A O 1
ATOM 729 N N . LEU A 1 95 ? -6.619 10.766 -12.840 1.00 83.50 95 LEU A N 1
ATOM 730 C CA . LEU A 1 95 ? -5.676 9.979 -12.034 1.00 83.50 95 LEU A CA 1
ATOM 731 C C . LEU A 1 95 ? -5.076 10.868 -10.937 1.00 83.50 95 LEU A C 1
ATOM 733 O O . LEU A 1 95 ? -3.923 11.285 -11.022 1.00 83.50 95 LEU A O 1
ATOM 737 N N . THR A 1 96 ? -5.888 11.223 -9.941 1.00 85.38 96 THR A N 1
ATOM 738 C CA . THR A 1 96 ? -5.511 12.177 -8.881 1.00 85.38 96 THR A CA 1
ATOM 739 C C . THR A 1 96 ? -4.456 11.640 -7.914 1.00 85.38 96 THR A C 1
ATOM 741 O O . THR A 1 96 ? -3.879 12.419 -7.164 1.00 85.38 96 THR A O 1
ATOM 744 N N . ALA A 1 97 ? -4.185 10.333 -7.939 1.00 90.25 97 ALA A N 1
ATOM 745 C CA . ALA A 1 97 ? -3.200 9.685 -7.081 1.00 90.25 97 ALA A CA 1
ATOM 746 C C . ALA A 1 97 ? -1.829 9.472 -7.758 1.00 90.25 97 ALA A C 1
ATOM 748 O O . ALA A 1 97 ? -1.020 8.716 -7.225 1.00 90.25 97 ALA A O 1
ATOM 749 N N . ALA A 1 98 ? -1.550 10.097 -8.911 1.00 94.06 98 ALA A N 1
ATOM 750 C CA . ALA A 1 98 ? -0.285 9.941 -9.638 1.00 94.06 98 ALA A CA 1
ATOM 751 C C . ALA A 1 98 ? 0.544 11.233 -9.688 1.00 94.06 98 ALA A C 1
ATOM 753 O O . ALA A 1 98 ? 0.038 12.256 -10.145 1.00 94.06 98 ALA A O 1
ATOM 754 N N . SER A 1 99 ? 1.835 11.168 -9.335 1.00 94.69 99 SER A N 1
ATOM 755 C CA . SER A 1 99 ? 2.800 12.240 -9.647 1.00 94.69 99 SER A CA 1
ATOM 756 C C . SER A 1 99 ? 3.390 12.090 -11.052 1.00 94.69 99 SER A C 1
ATOM 758 O O . SER A 1 99 ? 3.716 13.077 -11.713 1.00 94.69 99 SER A O 1
ATOM 760 N N . ARG A 1 100 ? 3.465 10.853 -11.565 1.00 94.69 100 ARG A N 1
ATOM 761 C CA . ARG A 1 100 ? 3.936 10.564 -12.924 1.00 94.69 100 ARG A CA 1
ATOM 762 C C . ARG A 1 100 ? 3.121 9.462 -13.584 1.00 94.69 100 ARG A C 1
ATOM 764 O O . ARG A 1 100 ? 2.950 8.365 -13.048 1.00 94.69 100 ARG A O 1
ATOM 771 N N . LEU A 1 101 ? 2.678 9.738 -14.807 1.00 94.25 101 LEU A N 1
ATOM 772 C CA . LEU A 1 101 ? 2.066 8.730 -15.664 1.00 94.25 101 LEU A CA 1
ATOM 773 C C . LEU A 1 101 ? 3.134 7.785 -16.226 1.00 94.25 101 LEU A C 1
ATOM 775 O O . LEU A 1 101 ? 4.230 8.212 -16.596 1.00 94.25 101 LEU A O 1
ATOM 779 N N . GLY A 1 102 ? 2.795 6.501 -16.282 1.00 92.06 102 GLY A N 1
ATOM 780 C CA . GLY A 1 102 ? 3.595 5.491 -16.961 1.00 92.06 102 GLY A CA 1
ATOM 781 C C . GLY A 1 102 ? 3.276 5.418 -18.452 1.00 92.06 102 GLY A C 1
ATOM 782 O O . GLY A 1 102 ? 2.726 6.345 -19.052 1.00 92.06 102 GLY A O 1
ATOM 783 N N . LEU A 1 103 ? 3.586 4.271 -19.052 1.00 91.19 103 LEU A N 1
ATOM 784 C CA . LEU A 1 103 ? 3.228 4.000 -20.438 1.00 91.19 103 LEU A CA 1
ATOM 785 C C . LEU A 1 103 ? 1.704 3.979 -20.608 1.00 91.19 103 LEU A C 1
ATOM 787 O O . LEU A 1 103 ? 1.020 3.245 -19.893 1.00 91.19 103 LEU A O 1
ATOM 791 N N . ASP A 1 104 ? 1.194 4.724 -21.595 1.00 88.94 104 ASP A N 1
ATOM 792 C CA . ASP A 1 104 ? -0.230 4.725 -21.947 1.00 88.94 104 ASP A CA 1
ATOM 793 C C . ASP A 1 104 ? -0.735 3.281 -22.151 1.00 88.94 104 ASP A C 1
ATOM 795 O O . ASP A 1 104 ? -0.287 2.599 -23.084 1.00 88.94 104 ASP A O 1
ATOM 799 N N . PRO A 1 105 ? -1.677 2.798 -21.320 1.00 88.50 105 PRO A N 1
ATOM 800 C CA . PRO A 1 105 ? -2.187 1.436 -21.406 1.00 88.50 105 PRO A CA 1
ATOM 801 C C . PRO A 1 105 ? -2.908 1.130 -22.723 1.00 88.50 105 PRO A C 1
ATOM 803 O O . PRO A 1 105 ? -2.988 -0.032 -23.113 1.00 88.50 105 PRO A O 1
ATOM 806 N N . TYR A 1 106 ? -3.393 2.138 -23.456 1.00 86.19 106 TYR A N 1
ATOM 807 C CA . TYR A 1 106 ? -3.970 1.933 -24.788 1.00 86.19 106 TYR A CA 1
ATOM 808 C C . TYR A 1 106 ? -2.916 1.724 -25.875 1.00 86.19 106 TYR A C 1
ATOM 810 O O . TYR A 1 106 ? -3.220 1.102 -26.900 1.00 86.19 106 TYR A O 1
ATOM 818 N N . LEU A 1 107 ? -1.688 2.195 -25.654 1.00 85.31 107 LEU A N 1
ATOM 819 C CA . LEU A 1 107 ? -0.528 1.931 -26.509 1.00 85.31 107 LEU A CA 1
ATOM 820 C C . LEU A 1 107 ? 0.245 0.690 -26.041 1.00 85.31 107 LEU A C 1
ATOM 822 O O . LEU A 1 107 ? 0.921 0.038 -26.838 1.00 85.31 107 LEU A O 1
ATOM 826 N N . ASN A 1 108 ? 0.109 0.327 -24.766 1.00 83.38 108 ASN A N 1
ATOM 827 C CA . ASN A 1 108 ? 0.686 -0.876 -24.195 1.00 83.38 108 ASN A CA 1
ATOM 828 C C . ASN A 1 108 ? -0.128 -2.122 -24.576 1.00 83.38 108 ASN A C 1
ATOM 830 O O . ASN A 1 108 ? -1.323 -2.229 -24.315 1.00 83.38 108 ASN A O 1
ATOM 834 N N . ARG A 1 109 ? 0.524 -3.100 -25.205 1.00 76.56 109 ARG A N 1
ATOM 835 C CA . ARG A 1 109 ? -0.078 -4.403 -25.545 1.00 76.56 109 ARG A CA 1
ATOM 836 C C . ARG A 1 109 ? 0.542 -5.558 -24.755 1.00 76.56 109 ARG A C 1
ATOM 838 O O . ARG A 1 109 ? 0.173 -6.705 -24.982 1.00 76.56 109 ARG A O 1
ATOM 845 N N . PHE A 1 110 ? 1.497 -5.265 -23.873 1.00 77.19 110 PHE A N 1
ATOM 846 C CA . PHE A 1 110 ? 2.376 -6.264 -23.266 1.00 77.19 110 PHE A CA 1
ATOM 847 C C . PHE A 1 110 ? 2.052 -6.527 -21.799 1.00 77.19 110 PHE A C 1
ATOM 849 O O . PHE A 1 110 ? 2.155 -7.668 -21.354 1.00 77.19 110 PHE A O 1
ATOM 856 N N . HIS A 1 111 ? 1.650 -5.495 -21.056 1.00 85.69 111 HIS A N 1
ATOM 857 C CA . HIS A 1 111 ? 1.334 -5.612 -19.639 1.00 85.69 111 HIS A CA 1
ATOM 858 C C . HIS A 1 111 ? 0.227 -4.647 -19.209 1.00 85.69 111 HIS A C 1
ATOM 860 O O . HIS A 1 111 ? -0.026 -3.629 -19.850 1.00 85.69 111 HIS A O 1
ATOM 866 N N . ALA A 1 112 ? -0.423 -4.983 -18.097 1.00 92.12 112 ALA A N 1
ATOM 867 C CA . ALA A 1 112 ? -1.293 -4.065 -17.374 1.00 92.12 112 ALA A CA 1
ATOM 868 C C . ALA A 1 112 ? -0.486 -2.874 -16.815 1.00 92.12 112 ALA A C 1
ATOM 870 O O . ALA A 1 112 ? 0.727 -3.011 -16.637 1.00 92.12 112 ALA A O 1
ATOM 871 N N . PRO A 1 113 ? -1.112 -1.728 -16.500 1.00 96.06 113 PRO A N 1
ATOM 872 C CA . PRO A 1 113 ? -0.492 -0.689 -15.682 1.00 96.06 113 PRO A CA 1
ATOM 873 C C . PRO A 1 113 ? 0.183 -1.269 -14.429 1.00 96.06 113 PRO A C 1
ATOM 875 O O . PRO A 1 113 ? -0.427 -2.039 -13.686 1.00 96.06 113 PRO A O 1
ATOM 878 N N . ILE A 1 114 ? 1.439 -0.887 -14.193 1.00 97.31 114 ILE A N 1
ATOM 879 C CA . ILE A 1 114 ? 2.197 -1.280 -13.000 1.00 97.31 114 ILE A CA 1
ATOM 880 C C . ILE A 1 114 ? 2.659 -0.010 -12.292 1.00 97.31 114 ILE A C 1
ATOM 882 O O . ILE A 1 114 ? 3.304 0.843 -12.907 1.00 97.31 114 ILE A O 1
ATOM 886 N N . VAL A 1 115 ? 2.320 0.101 -11.013 1.00 98.50 115 VAL A N 1
ATOM 887 C CA . VAL A 1 115 ? 2.757 1.169 -10.119 1.00 98.50 115 VAL A CA 1
ATOM 888 C C . VAL A 1 115 ? 4.046 0.740 -9.432 1.00 98.50 115 VAL A C 1
ATOM 890 O O . VAL A 1 115 ? 4.131 -0.364 -8.892 1.00 98.50 115 VAL A O 1
ATOM 893 N N . ASN A 1 116 ? 5.055 1.603 -9.476 1.00 98.25 116 ASN A N 1
ATOM 894 C CA . ASN A 1 116 ? 6.327 1.391 -8.803 1.00 98.25 116 ASN A CA 1
ATOM 895 C C . ASN A 1 116 ? 6.935 2.730 -8.389 1.00 98.25 116 ASN A C 1
ATOM 897 O O . ASN A 1 116 ? 6.927 3.678 -9.173 1.00 98.25 116 ASN A O 1
ATOM 901 N N . HIS A 1 117 ? 7.548 2.774 -7.211 1.00 97.88 117 HIS A N 1
ATOM 902 C CA . HIS A 1 117 ? 8.303 3.925 -6.736 1.00 97.88 117 HIS A CA 1
ATOM 903 C C . HIS A 1 117 ? 9.716 3.497 -6.325 1.00 97.88 117 HIS A C 1
ATOM 905 O O . HIS A 1 117 ? 9.899 2.441 -5.727 1.00 97.88 117 HIS A O 1
ATOM 911 N N . GLU A 1 118 ? 10.728 4.314 -6.629 1.00 96.38 118 GLU A N 1
ATOM 912 C CA . GLU A 1 118 ? 12.131 3.990 -6.319 1.00 96.38 118 GLU A CA 1
ATOM 913 C C . GLU A 1 118 ? 12.386 3.867 -4.812 1.00 96.38 118 GLU A C 1
ATOM 915 O O . GLU A 1 118 ? 13.164 3.023 -4.391 1.00 96.38 118 GLU A O 1
ATOM 920 N N . ARG A 1 119 ? 11.648 4.634 -4.000 1.00 97.50 119 ARG A N 1
ATOM 921 C CA . ARG A 1 119 ? 11.725 4.598 -2.531 1.00 97.50 119 ARG A CA 1
ATOM 922 C C . ARG A 1 119 ? 11.023 3.403 -1.878 1.00 97.50 119 ARG A C 1
ATOM 924 O O . ARG A 1 119 ? 11.021 3.318 -0.660 1.00 97.50 119 ARG A O 1
ATOM 931 N N . TYR A 1 120 ? 10.428 2.474 -2.636 1.00 98.12 120 TYR A N 1
ATOM 932 C CA . TYR A 1 120 ? 9.906 1.228 -2.044 1.00 98.12 120 TYR A CA 1
ATOM 933 C C . TYR A 1 120 ? 11.008 0.373 -1.419 1.00 98.12 120 TYR A C 1
ATOM 935 O O . TYR A 1 120 ? 10.758 -0.316 -0.431 1.00 98.12 120 TYR A O 1
ATOM 943 N N . SER A 1 121 ? 12.220 0.472 -1.959 1.00 97.88 121 SER A N 1
A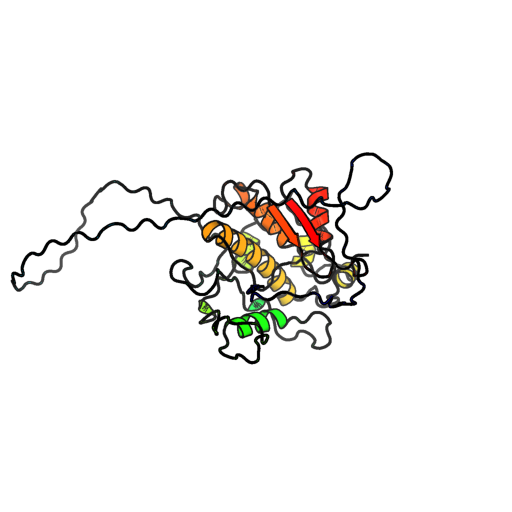TOM 944 C CA . SER A 1 121 ? 13.449 -0.025 -1.355 1.00 97.88 121 SER A CA 1
ATOM 945 C C . SER A 1 121 ? 14.358 1.164 -1.051 1.00 97.88 121 SER A C 1
ATOM 947 O O . SER A 1 121 ? 14.307 2.186 -1.731 1.00 97.88 121 SER A O 1
ATOM 949 N N . PHE A 1 122 ? 15.193 1.051 -0.023 1.00 97.56 122 PHE A N 1
ATOM 950 C CA . PHE A 1 122 ? 16.124 2.113 0.350 1.00 97.56 122 PHE A CA 1
ATOM 951 C C . PHE A 1 122 ? 17.418 1.522 0.926 1.00 97.56 122 PHE A C 1
ATOM 953 O O . PHE A 1 122 ? 17.408 0.408 1.464 1.00 97.56 122 PHE A O 1
ATOM 960 N N . PRO A 1 123 ? 18.550 2.237 0.804 1.00 95.88 123 PRO A N 1
ATOM 961 C CA . PRO A 1 123 ? 19.845 1.733 1.240 1.00 95.88 123 PRO A CA 1
ATOM 962 C C . PRO A 1 123 ? 19.988 1.696 2.769 1.00 95.88 123 PRO A C 1
ATOM 964 O O . PRO A 1 123 ? 19.242 2.316 3.531 1.00 95.88 123 PRO A O 1
ATOM 967 N N . GLY A 1 124 ? 21.002 0.964 3.233 1.00 95.12 124 GLY A N 1
ATOM 968 C CA . GLY A 1 124 ? 21.327 0.874 4.658 1.00 95.12 124 GLY A CA 1
ATOM 969 C C . GLY A 1 124 ? 20.309 0.077 5.476 1.00 95.12 124 GLY A C 1
ATOM 970 O O . GLY A 1 124 ? 20.227 0.264 6.688 1.00 95.12 124 GLY A O 1
ATOM 971 N N . TRP A 1 125 ? 19.495 -0.770 4.842 1.00 97.25 125 TRP A N 1
ATOM 972 C CA . TRP A 1 125 ? 18.691 -1.770 5.542 1.00 97.25 125 TRP A CA 1
ATOM 973 C C . TRP A 1 125 ? 19.582 -2.946 5.976 1.00 97.25 125 TRP A C 1
ATOM 975 O O . TRP A 1 125 ? 20.411 -3.375 5.170 1.00 97.25 125 TRP A O 1
ATOM 985 N N . PRO A 1 126 ? 19.464 -3.479 7.208 1.00 95.88 126 PRO A N 1
ATOM 986 C CA . PRO A 1 126 ? 20.340 -4.562 7.643 1.00 95.88 126 PRO A CA 1
ATOM 987 C C . PRO A 1 126 ? 20.119 -5.834 6.821 1.00 95.88 126 PRO A C 1
ATOM 989 O O . PRO A 1 126 ? 19.001 -6.339 6.735 1.00 95.88 126 PRO A O 1
ATOM 992 N N . GLU A 1 127 ? 21.198 -6.402 6.282 1.00 92.94 127 GLU A N 1
ATOM 993 C CA . GLU A 1 127 ? 21.155 -7.648 5.497 1.00 92.94 127 GLU A CA 1
ATOM 994 C C . GLU A 1 127 ? 20.662 -8.854 6.314 1.00 92.94 127 GLU A C 1
ATOM 996 O O . GLU A 1 127 ? 20.150 -9.824 5.762 1.00 92.94 127 GLU A O 1
ATOM 1001 N N . THR A 1 128 ? 20.807 -8.794 7.640 1.00 94.44 128 THR A N 1
ATOM 1002 C CA . THR A 1 128 ? 20.356 -9.829 8.577 1.00 94.44 128 THR A CA 1
ATOM 1003 C C . THR A 1 128 ? 18.896 -9.672 8.998 1.00 94.44 128 THR A C 1
ATOM 1005 O O . THR A 1 128 ? 18.365 -10.550 9.681 1.00 94.44 128 THR A O 1
ATOM 1008 N N . HIS A 1 129 ? 18.235 -8.572 8.623 1.00 96.75 129 HIS A N 1
ATOM 1009 C CA . HIS A 1 129 ? 16.831 -8.366 8.946 1.00 96.75 129 HIS A CA 1
ATOM 1010 C C . HIS A 1 129 ? 15.960 -9.347 8.146 1.00 96.75 129 HIS A C 1
ATOM 1012 O O . HIS A 1 129 ? 16.153 -9.557 6.951 1.00 96.75 129 HIS A O 1
ATOM 1018 N N . THR A 1 130 ? 14.962 -9.946 8.794 1.00 95.75 130 THR A N 1
ATOM 1019 C CA . THR A 1 130 ? 14.104 -10.985 8.193 1.00 95.75 130 THR A CA 1
ATOM 1020 C C . THR A 1 130 ? 13.206 -10.461 7.074 1.00 95.75 130 THR A C 1
ATOM 1022 O O . THR A 1 130 ? 12.854 -11.212 6.169 1.00 95.75 130 THR A O 1
ATOM 1025 N N . PHE A 1 131 ? 12.834 -9.181 7.121 1.00 96.75 131 PHE A N 1
ATOM 1026 C CA . PHE A 1 131 ? 12.186 -8.485 6.009 1.00 96.75 131 PHE A CA 1
ATOM 1027 C C . PHE A 1 131 ? 13.223 -8.029 4.965 1.00 96.75 131 PHE A C 1
ATOM 1029 O O . PHE A 1 131 ? 14.025 -7.145 5.282 1.00 96.75 131 PHE A O 1
ATOM 1036 N N . PRO A 1 132 ? 13.196 -8.557 3.727 1.00 96.31 132 PRO A N 1
ATOM 1037 C CA . PRO A 1 132 ? 14.135 -8.172 2.677 1.00 96.31 132 PRO A CA 1
ATOM 1038 C C . PRO A 1 132 ? 13.657 -6.890 1.981 1.00 96.31 132 PRO A C 1
ATOM 1040 O O . PRO A 1 132 ? 12.816 -6.936 1.082 1.00 96.31 132 PRO A O 1
ATOM 1043 N N . MET A 1 133 ? 14.155 -5.729 2.420 1.00 97.12 133 MET A N 1
ATOM 1044 C CA . MET A 1 133 ? 13.710 -4.418 1.916 1.00 97.12 133 MET A CA 1
ATOM 1045 C C . MET A 1 133 ? 14.001 -4.208 0.421 1.00 97.12 133 MET A C 1
ATOM 1047 O O . MET A 1 133 ? 13.248 -3.530 -0.275 1.00 97.12 133 MET A O 1
ATOM 1051 N N . ASP A 1 134 ? 15.051 -4.835 -0.103 1.00 96.69 134 ASP A N 1
ATOM 1052 C CA . ASP A 1 134 ? 15.464 -4.810 -1.512 1.00 96.69 134 ASP A CA 1
ATOM 1053 C C . ASP A 1 134 ? 14.507 -5.571 -2.453 1.00 96.69 134 ASP A C 1
ATOM 1055 O O . ASP A 1 134 ? 14.639 -5.491 -3.677 1.00 96.69 134 ASP A O 1
ATOM 1059 N N . LYS A 1 135 ? 13.534 -6.327 -1.919 1.00 95.94 135 LYS A N 1
ATOM 1060 C CA . LYS A 1 135 ? 12.641 -7.178 -2.725 1.00 95.94 135 LYS A CA 1
ATOM 1061 C C . LYS A 1 135 ? 11.849 -6.395 -3.777 1.00 95.94 135 LYS A C 1
ATOM 1063 O O . LYS A 1 135 ? 11.593 -6.929 -4.856 1.00 95.94 135 LYS A O 1
ATOM 1068 N N . PHE A 1 136 ? 11.480 -5.148 -3.484 1.00 97.38 136 PHE A N 1
ATOM 1069 C CA . PHE A 1 136 ? 10.680 -4.310 -4.379 1.00 97.38 136 PHE A CA 1
ATOM 1070 C C . PHE A 1 136 ? 11.513 -3.793 -5.554 1.00 97.38 136 PHE A C 1
ATOM 1072 O O . PHE A 1 136 ? 11.117 -3.968 -6.706 1.00 97.38 136 PHE A O 1
ATOM 1079 N N . GLU A 1 137 ? 12.708 -3.261 -5.286 1.00 96.38 137 GLU A N 1
ATOM 1080 C CA . GLU A 1 137 ? 13.678 -2.903 -6.325 1.00 96.38 137 GLU A CA 1
ATOM 1081 C C . GLU A 1 137 ? 14.040 -4.116 -7.188 1.00 96.38 137 GLU A C 1
ATOM 1083 O O . GLU A 1 137 ? 14.030 -4.037 -8.417 1.00 96.38 137 GLU A O 1
ATOM 1088 N N . ARG A 1 138 ? 14.279 -5.279 -6.570 1.00 94.56 138 ARG A N 1
ATOM 1089 C CA . ARG A 1 138 ? 14.573 -6.522 -7.297 1.00 94.56 138 ARG A CA 1
ATOM 1090 C C . ARG A 1 138 ? 13.420 -6.967 -8.183 1.00 94.56 138 ARG A C 1
ATOM 1092 O O . ARG A 1 138 ? 13.669 -7.433 -9.296 1.00 94.56 138 ARG A O 1
ATOM 1099 N N . LEU A 1 139 ? 12.177 -6.822 -7.727 1.00 94.00 139 LEU A N 1
ATOM 1100 C CA . LEU A 1 139 ? 10.996 -7.108 -8.536 1.00 94.00 139 LEU A CA 1
ATOM 1101 C C . LEU A 1 139 ? 10.884 -6.126 -9.710 1.00 94.00 139 LEU A C 1
ATOM 1103 O O . LEU A 1 139 ? 10.727 -6.565 -10.851 1.00 94.00 139 LEU A O 1
ATOM 1107 N N . ALA A 1 140 ? 11.045 -4.823 -9.472 1.00 94.81 140 ALA A N 1
ATOM 1108 C CA . ALA A 1 140 ? 11.036 -3.808 -10.524 1.00 94.81 140 ALA A CA 1
ATOM 1109 C C . ALA A 1 140 ? 12.144 -4.053 -11.566 1.00 94.81 140 ALA A C 1
ATOM 1111 O O . ALA A 1 140 ? 11.879 -4.044 -12.769 1.00 94.81 140 ALA A O 1
ATOM 1112 N N . HIS A 1 141 ? 13.360 -4.374 -11.121 1.00 92.94 141 HIS A N 1
ATOM 1113 C CA . HIS A 1 141 ? 14.478 -4.742 -11.990 1.00 92.94 141 HIS A CA 1
ATOM 1114 C C . HIS A 1 141 ? 14.208 -6.042 -12.765 1.00 92.94 141 HIS A C 1
ATOM 1116 O O . HIS A 1 141 ? 14.491 -6.142 -13.961 1.00 92.94 141 HIS A O 1
ATOM 1122 N N . ALA A 1 142 ? 13.606 -7.050 -12.127 1.00 91.00 142 ALA A N 1
ATOM 1123 C CA . ALA A 1 142 ? 13.216 -8.277 -12.813 1.00 91.00 142 ALA A CA 1
ATOM 1124 C C . ALA A 1 142 ? 12.196 -7.995 -13.931 1.00 91.00 142 ALA A C 1
ATOM 1126 O O . ALA A 1 142 ? 12.261 -8.614 -14.994 1.00 91.00 142 ALA A O 1
ATOM 1127 N N . LEU A 1 143 ? 11.265 -7.058 -13.728 1.00 91.00 143 LEU A N 1
ATOM 1128 C CA . LEU A 1 143 ? 10.289 -6.634 -14.738 1.00 91.00 143 LEU A CA 1
ATOM 1129 C C . LEU A 1 143 ? 10.937 -5.927 -15.937 1.00 91.00 143 LEU A C 1
ATOM 1131 O O . LEU A 1 143 ? 10.454 -6.113 -17.058 1.00 91.00 143 LEU A O 1
ATOM 1135 N N . THR A 1 144 ? 12.035 -5.198 -15.727 1.00 91.62 144 THR A N 1
ATOM 1136 C CA . THR A 1 144 ? 12.725 -4.414 -16.766 1.00 91.62 144 THR A CA 1
ATOM 1137 C C . THR A 1 144 ? 13.902 -5.118 -17.437 1.00 91.62 144 THR A C 1
ATOM 1139 O O . THR A 1 144 ? 14.398 -4.647 -18.461 1.00 91.62 144 THR A O 1
ATOM 1142 N N . THR A 1 145 ? 14.351 -6.262 -16.917 1.00 87.38 145 THR A N 1
ATOM 1143 C CA . THR A 1 145 ? 15.484 -6.994 -17.497 1.00 87.38 145 THR A CA 1
ATOM 1144 C C . THR A 1 145 ? 15.083 -7.933 -18.639 1.00 87.38 145 THR A C 1
ATOM 1146 O O . THR A 1 145 ? 14.023 -8.559 -18.624 1.00 87.38 145 THR A O 1
ATOM 1149 N N . ASN A 1 146 ? 15.993 -8.094 -19.607 1.00 82.44 146 ASN A N 1
ATOM 1150 C CA . ASN A 1 146 ? 15.942 -9.115 -20.662 1.00 82.44 146 ASN A CA 1
ATOM 1151 C C . ASN A 1 146 ? 16.331 -10.521 -20.170 1.00 82.44 146 ASN A C 1
ATOM 1153 O O . ASN A 1 146 ? 16.203 -11.498 -20.913 1.00 82.44 146 ASN A O 1
ATOM 1157 N N . CYS A 1 147 ? 16.852 -10.638 -18.945 1.00 75.25 147 CYS A N 1
ATOM 1158 C CA . CYS A 1 147 ? 17.366 -11.897 -18.427 1.00 75.25 147 CYS A CA 1
ATOM 1159 C C . CYS A 1 147 ? 16.250 -12.948 -18.308 1.00 75.25 147 CYS A C 1
ATOM 1161 O O . CYS A 1 147 ? 15.280 -12.764 -17.578 1.00 75.25 147 CYS A O 1
ATOM 1163 N N . LYS A 1 148 ? 16.398 -14.075 -19.017 1.00 69.31 148 LYS A N 1
ATOM 1164 C CA . LYS A 1 148 ? 15.491 -15.229 -18.896 1.00 69.31 148 LYS A CA 1
ATOM 1165 C C . LYS A 1 148 ? 15.831 -16.139 -17.717 1.00 69.31 148 LYS A C 1
ATOM 1167 O O . LYS A 1 148 ? 14.965 -16.889 -17.295 1.00 69.31 148 LYS A O 1
ATOM 1172 N N . ALA A 1 149 ? 17.049 -16.066 -17.171 1.00 69.12 149 ALA A N 1
ATOM 1173 C CA . ALA A 1 149 ? 17.457 -16.899 -16.034 1.00 69.12 149 ALA A CA 1
ATOM 1174 C C . ALA A 1 149 ? 16.682 -16.572 -14.744 1.00 69.12 149 ALA A C 1
ATOM 1176 O O . ALA A 1 149 ? 16.601 -17.403 -13.849 1.00 69.12 149 ALA A O 1
ATOM 1177 N N . SER A 1 150 ? 16.079 -15.381 -14.659 1.00 61.50 150 SER A N 1
ATOM 1178 C CA . SER A 1 150 ? 15.159 -14.996 -13.584 1.00 61.50 150 SER A CA 1
ATOM 1179 C C . SER A 1 150 ? 13.717 -15.471 -13.812 1.00 61.50 150 SER A C 1
ATOM 1181 O O . SER A 1 150 ? 12.853 -15.209 -12.976 1.00 61.50 150 SER A O 1
ATOM 1183 N N . GLN A 1 151 ? 13.424 -16.147 -14.932 1.00 65.88 151 GLN A N 1
ATOM 1184 C CA . GLN A 1 151 ? 12.103 -16.705 -15.190 1.00 65.88 151 GLN A CA 1
ATOM 1185 C C . GLN A 1 151 ? 12.002 -18.155 -14.714 1.00 65.88 151 GLN A C 1
ATOM 1187 O O . GLN A 1 151 ? 12.898 -18.953 -14.986 1.00 65.88 151 GLN A O 1
ATOM 1192 N N . PRO A 1 152 ? 10.870 -18.541 -14.103 1.00 69.62 152 PRO A N 1
ATOM 1193 C CA . PRO A 1 152 ? 10.533 -19.949 -13.966 1.00 69.62 152 PRO A CA 1
ATOM 1194 C C . PRO A 1 152 ? 10.494 -20.618 -15.345 1.00 69.62 152 PRO A C 1
ATOM 1196 O O . PRO A 1 152 ? 9.973 -20.024 -16.289 1.00 69.62 152 PRO A O 1
ATOM 1199 N N . GLU A 1 153 ? 10.950 -21.868 -15.456 1.00 77.56 153 GLU A N 1
ATOM 1200 C CA . GLU A 1 153 ? 10.972 -22.607 -16.734 1.00 77.56 153 GLU A CA 1
ATOM 1201 C C . GLU A 1 153 ? 9.603 -22.674 -17.439 1.00 77.56 153 GLU A C 1
ATOM 1203 O O . GLU A 1 153 ? 9.528 -22.795 -18.659 1.00 77.56 153 GLU A O 1
ATOM 1208 N N . TRP A 1 154 ? 8.503 -22.569 -16.687 1.00 77.56 154 TRP A N 1
ATOM 1209 C CA . TRP A 1 154 ? 7.141 -22.588 -17.226 1.00 77.56 154 TRP A CA 1
ATOM 1210 C C . TRP A 1 154 ? 6.686 -21.253 -17.839 1.00 77.56 154 TRP A C 1
ATOM 1212 O O . TRP A 1 154 ? 5.646 -21.206 -18.503 1.00 77.56 154 TRP A O 1
ATOM 1222 N N . SER A 1 155 ? 7.409 -20.158 -17.602 1.00 75.56 155 SER A N 1
ATOM 1223 C CA . SER A 1 155 ? 7.028 -18.836 -18.088 1.00 75.56 155 SER A CA 1
ATOM 1224 C C . SER A 1 155 ? 7.347 -18.688 -19.576 1.00 75.56 155 SER A C 1
ATOM 1226 O O . SER A 1 155 ? 8.470 -18.885 -20.027 1.00 75.56 155 SER A O 1
ATOM 1228 N N . THR A 1 156 ? 6.338 -18.286 -20.347 1.00 79.38 156 THR A N 1
ATOM 1229 C CA . THR A 1 156 ? 6.457 -17.967 -21.782 1.00 79.38 156 THR A CA 1
ATOM 1230 C C . THR A 1 156 ? 6.366 -16.465 -22.052 1.00 79.38 156 THR A C 1
ATOM 1232 O O . THR A 1 156 ? 6.310 -16.045 -23.207 1.00 79.38 156 THR A O 1
ATOM 1235 N N . LEU A 1 157 ? 6.339 -15.646 -20.994 1.00 75.56 157 LEU A N 1
ATOM 1236 C CA . LEU A 1 157 ? 6.164 -14.202 -21.109 1.00 75.56 157 LEU A CA 1
ATOM 1237 C C . LEU A 1 157 ? 7.405 -13.537 -21.727 1.00 75.56 157 LEU A C 1
ATOM 1239 O O . LEU A 1 157 ? 8.536 -13.872 -21.343 1.00 75.56 157 LEU A O 1
ATOM 1243 N N . PRO A 1 158 ? 7.214 -12.573 -22.650 1.00 79.25 158 PRO A N 1
ATOM 1244 C CA . PRO A 1 158 ? 8.318 -11.821 -23.231 1.00 79.25 158 PRO A CA 1
ATOM 1245 C C . PRO A 1 158 ? 9.064 -11.027 -22.152 1.00 79.25 158 PRO A C 1
ATOM 1247 O O . PRO A 1 158 ? 8.475 -10.605 -21.154 1.00 79.25 158 PRO A O 1
ATOM 1250 N N . ARG A 1 159 ? 10.374 -10.838 -22.354 1.00 83.81 159 ARG A N 1
ATOM 1251 C CA . ARG A 1 159 ? 11.203 -9.939 -21.541 1.00 83.81 159 ARG A CA 1
ATOM 1252 C C . ARG A 1 159 ? 11.873 -8.877 -22.419 1.00 83.81 159 ARG A C 1
ATOM 1254 O O . ARG A 1 159 ? 12.225 -9.210 -23.551 1.00 83.81 159 ARG A O 1
ATOM 1261 N N . PRO A 1 160 ? 12.036 -7.652 -21.891 1.00 86.94 160 PRO A N 1
ATOM 1262 C CA . PRO A 1 160 ? 11.529 -7.240 -20.583 1.00 86.94 160 PRO A CA 1
ATOM 1263 C C . PRO A 1 160 ? 9.994 -7.129 -20.612 1.00 86.94 160 PRO A C 1
ATOM 1265 O O . PRO A 1 160 ? 9.410 -6.965 -21.684 1.00 86.94 160 PRO A O 1
ATOM 1268 N N . LEU A 1 161 ? 9.332 -7.303 -19.463 1.00 87.62 161 LEU A N 1
ATOM 1269 C CA . LEU A 1 161 ? 7.879 -7.105 -19.413 1.00 87.62 161 LEU A CA 1
ATOM 1270 C C . LEU A 1 161 ? 7.570 -5.606 -19.452 1.00 87.62 161 LEU A C 1
ATOM 1272 O O . LEU A 1 161 ? 6.643 -5.201 -20.136 1.00 87.62 161 LEU A O 1
ATOM 1276 N N . VAL A 1 162 ? 8.394 -4.802 -18.776 1.00 90.44 162 VAL A N 1
ATOM 1277 C CA . VAL A 1 162 ? 8.349 -3.334 -18.740 1.00 90.44 162 VAL A CA 1
ATOM 1278 C C . VAL A 1 162 ? 9.598 -2.802 -19.444 1.00 90.44 162 VAL A C 1
ATOM 1280 O O . VAL A 1 162 ? 10.700 -3.213 -19.106 1.00 90.44 162 VAL A O 1
ATOM 1283 N N . ARG A 1 163 ? 9.486 -1.916 -20.439 1.00 89.31 163 ARG A N 1
ATOM 1284 C CA . ARG A 1 163 ? 10.640 -1.609 -21.319 1.00 89.31 163 ARG A CA 1
ATOM 1285 C C . ARG A 1 163 ? 11.635 -0.636 -20.695 1.00 89.31 163 ARG A C 1
ATOM 1287 O O . ARG A 1 163 ? 12.809 -0.650 -21.046 1.00 89.31 163 ARG A O 1
ATOM 1294 N N . SER A 1 164 ? 11.153 0.223 -19.806 1.00 90.25 164 SER A N 1
ATOM 1295 C CA . SER A 1 164 ? 11.936 1.246 -19.118 1.00 90.25 164 SER A CA 1
ATOM 1296 C C . SER A 1 164 ? 11.338 1.510 -17.741 1.00 90.25 164 SER A C 1
ATOM 1298 O O . SER A 1 164 ? 10.134 1.356 -17.557 1.00 90.25 164 SER A O 1
ATOM 1300 N N . SER A 1 165 ? 12.139 1.974 -16.782 1.00 90.62 165 SER A N 1
ATOM 1301 C CA . SER A 1 165 ? 11.627 2.450 -15.487 1.00 90.62 165 SER A CA 1
ATOM 1302 C C . SER A 1 165 ? 10.601 3.587 -15.635 1.00 90.62 165 SER A C 1
ATOM 1304 O O . SER A 1 165 ? 9.721 3.751 -14.789 1.00 90.62 165 SER A O 1
ATOM 1306 N N . LEU A 1 166 ? 10.658 4.330 -16.745 1.00 92.12 166 LEU A N 1
ATOM 1307 C CA . LEU A 1 166 ? 9.676 5.359 -17.087 1.00 92.12 166 LEU A CA 1
ATOM 1308 C C . LEU A 1 166 ? 8.308 4.785 -17.493 1.00 92.12 166 LEU A C 1
ATOM 1310 O O . LEU A 1 166 ? 7.312 5.496 -17.420 1.00 92.12 166 LEU A O 1
ATOM 1314 N N . ASP A 1 167 ? 8.222 3.508 -17.873 1.00 94.31 167 ASP A N 1
ATOM 1315 C CA . ASP A 1 167 ? 6.941 2.883 -18.225 1.00 94.31 167 ASP A CA 1
ATOM 1316 C C . ASP A 1 167 ? 6.089 2.566 -16.973 1.00 94.31 167 ASP A C 1
ATOM 1318 O O . ASP A 1 167 ? 4.884 2.337 -17.104 1.00 94.31 167 ASP A O 1
ATOM 1322 N N . PHE A 1 168 ? 6.672 2.584 -15.765 1.00 96.44 168 PHE A N 1
ATOM 1323 C CA . PHE A 1 168 ? 5.920 2.490 -14.509 1.00 96.44 168 PHE A CA 1
ATOM 1324 C C . PHE A 1 168 ? 5.148 3.777 -14.216 1.00 96.44 168 PHE A C 1
ATOM 1326 O O . PHE A 1 168 ? 5.651 4.878 -14.445 1.00 96.44 168 PHE A O 1
ATOM 1333 N N . PHE A 1 169 ? 3.961 3.622 -13.637 1.00 97.69 169 PHE A N 1
ATOM 1334 C CA . PHE A 1 169 ? 3.232 4.710 -12.991 1.00 97.69 169 PHE A CA 1
ATOM 1335 C C . PHE A 1 169 ? 3.833 4.971 -11.607 1.00 97.69 169 PHE A C 1
ATOM 1337 O O . PHE A 1 169 ? 4.234 4.022 -10.931 1.00 97.69 169 PHE A O 1
ATOM 1344 N N . GLN A 1 170 ? 3.876 6.231 -11.176 1.00 97.81 170 GLN A N 1
ATOM 1345 C CA . GLN A 1 170 ? 4.287 6.587 -9.816 1.00 97.81 170 GLN A CA 1
ATOM 1346 C C . GLN A 1 170 ? 3.115 7.180 -9.040 1.00 97.81 170 GLN A C 1
ATOM 1348 O O . GLN A 1 170 ? 2.389 8.008 -9.605 1.00 97.81 170 GLN A O 1
ATOM 1353 N N . PRO A 1 171 ? 2.927 6.763 -7.772 1.00 97.69 171 PRO A N 1
ATOM 1354 C CA . PRO A 1 171 ? 1.967 7.407 -6.888 1.00 97.69 171 PRO A CA 1
ATOM 1355 C C . PRO A 1 171 ? 2.354 8.863 -6.642 1.00 97.69 171 PRO A C 1
ATOM 1357 O O . PRO A 1 171 ? 3.456 9.271 -6.991 1.00 97.69 171 PRO A O 1
ATOM 1360 N N . LEU A 1 172 ? 1.456 9.634 -6.031 1.00 95.75 172 LEU A N 1
ATOM 1361 C CA . LEU A 1 172 ? 1.795 10.942 -5.473 1.00 95.75 172 LEU A CA 1
ATOM 1362 C C . LEU A 1 172 ? 3.070 10.875 -4.624 1.00 95.75 172 LEU A C 1
ATOM 1364 O O . LEU A 1 172 ? 3.321 9.884 -3.932 1.00 95.75 172 LEU A O 1
ATOM 1368 N N . ASP A 1 173 ? 3.823 11.970 -4.645 1.00 96.12 173 ASP A N 1
ATOM 1369 C CA . ASP A 1 173 ? 4.998 12.121 -3.802 1.00 96.12 173 ASP A CA 1
ATOM 1370 C C . ASP A 1 173 ? 4.569 12.245 -2.334 1.00 96.12 173 ASP A C 1
ATOM 1372 O O . ASP A 1 173 ? 3.444 12.645 -2.021 1.00 96.12 173 ASP A O 1
ATOM 1376 N N . PHE A 1 174 ? 5.472 11.917 -1.408 1.00 96.25 174 PHE A N 1
ATOM 1377 C CA . PHE A 1 174 ? 5.161 11.807 0.020 1.00 96.25 174 PHE A CA 1
ATOM 1378 C C . PHE A 1 174 ? 4.406 13.027 0.575 1.00 96.25 174 PHE A C 1
ATOM 1380 O O . PHE A 1 174 ? 3.358 12.876 1.202 1.00 96.25 174 PHE A O 1
ATOM 1387 N N . HIS A 1 175 ? 4.890 14.243 0.304 1.00 95.62 175 HIS A N 1
ATOM 1388 C CA . HIS A 1 175 ? 4.257 15.467 0.801 1.00 95.62 175 HIS A CA 1
ATOM 1389 C C . HIS A 1 175 ? 2.857 15.702 0.226 1.00 95.62 175 HIS A C 1
ATOM 1391 O O . HIS A 1 175 ? 1.986 16.196 0.947 1.00 95.62 175 HIS A O 1
ATOM 1397 N N . ASP A 1 176 ? 2.621 15.318 -1.028 1.00 95.38 176 ASP A N 1
ATOM 1398 C CA . ASP A 1 176 ? 1.314 15.444 -1.670 1.00 95.38 176 ASP A CA 1
ATOM 1399 C C . ASP A 1 176 ? 0.329 14.419 -1.107 1.00 95.38 176 ASP A C 1
ATOM 1401 O O . ASP A 1 176 ? -0.830 14.755 -0.868 1.00 95.38 176 ASP A O 1
ATOM 1405 N N . VAL A 1 177 ? 0.786 13.198 -0.801 1.00 94.81 177 VAL A N 1
ATOM 1406 C CA . VAL A 1 177 ? -0.034 12.194 -0.102 1.00 94.81 177 VAL A CA 1
ATOM 1407 C C . VAL A 1 177 ? -0.482 12.727 1.256 1.00 94.81 177 VAL A C 1
ATOM 1409 O O . VAL A 1 177 ? -1.678 12.715 1.544 1.00 94.81 177 VAL A O 1
ATOM 1412 N N . ILE A 1 178 ? 0.439 13.255 2.067 1.00 94.81 178 ILE A N 1
ATOM 1413 C CA . ILE A 1 178 ? 0.100 13.805 3.388 1.00 94.81 178 ILE A CA 1
ATOM 1414 C C . ILE A 1 178 ? -0.846 15.009 3.265 1.00 94.81 178 ILE A C 1
ATOM 1416 O O . ILE A 1 178 ? -1.844 15.090 3.980 1.00 94.81 178 ILE A O 1
ATOM 1420 N N . SER A 1 179 ? -0.580 15.919 2.326 1.00 92.19 179 SER A N 1
ATOM 1421 C CA . SER A 1 179 ? -1.370 17.148 2.154 1.00 92.19 179 SER A CA 1
ATOM 1422 C C . SER A 1 179 ? -2.753 16.903 1.548 1.00 92.19 179 SER A C 1
ATOM 1424 O O . SER A 1 179 ? -3.669 17.694 1.760 1.00 92.19 179 SER A O 1
ATOM 1426 N N . SER A 1 180 ? -2.926 15.811 0.801 1.00 88.19 180 SER A N 1
ATOM 1427 C CA . SER A 1 180 ? -4.201 15.462 0.165 1.00 88.19 180 SER A CA 1
ATOM 1428 C C . SER A 1 180 ? -5.319 15.139 1.158 1.00 88.19 180 SER A C 1
ATOM 1430 O O . SER A 1 180 ? -6.497 15.181 0.803 1.00 88.19 180 SER A O 1
ATOM 1432 N N . GLY A 1 181 ? -4.959 14.762 2.386 1.00 84.44 181 GLY A N 1
ATOM 1433 C CA . GLY A 1 181 ? -5.884 14.356 3.433 1.00 84.44 181 GLY A CA 1
ATOM 1434 C C . GLY A 1 181 ? -6.515 12.976 3.231 1.00 84.44 181 GLY A C 1
ATOM 1435 O O . GLY A 1 181 ? -6.833 12.345 4.228 1.00 84.44 181 GLY A O 1
ATOM 1436 N N . TRP A 1 182 ? -6.674 12.439 2.012 1.00 85.50 182 TRP A N 1
ATOM 1437 C CA . TRP A 1 182 ? -7.463 11.208 1.797 1.00 85.50 182 TRP A CA 1
ATOM 1438 C C . TRP A 1 182 ? -6.917 9.972 2.529 1.00 85.50 182 TRP A C 1
ATOM 1440 O O . TRP A 1 182 ? -7.695 9.067 2.830 1.00 85.50 182 TRP A O 1
ATOM 1450 N N . ILE A 1 183 ? -5.616 9.931 2.843 1.00 88.31 183 ILE A N 1
ATOM 1451 C CA . ILE A 1 183 ? -5.000 8.811 3.570 1.00 88.31 183 ILE A CA 1
ATOM 1452 C C . ILE A 1 183 ? -5.455 8.746 5.035 1.00 88.31 183 ILE A C 1
ATOM 1454 O O . ILE A 1 183 ? -5.703 7.659 5.550 1.00 88.31 183 ILE A O 1
ATOM 1458 N N . GLN A 1 184 ? -5.623 9.900 5.687 1.00 83.19 184 GLN A N 1
ATOM 1459 C CA . GLN A 1 184 ? -6.031 10.009 7.085 1.00 83.19 184 GLN A CA 1
ATOM 1460 C C . GLN A 1 184 ? -7.377 10.722 7.163 1.00 83.19 184 GLN A C 1
ATOM 1462 O O . GLN A 1 184 ? -7.483 11.930 6.961 1.00 83.19 184 GLN A O 1
ATOM 1467 N N . GLN A 1 185 ? -8.422 9.970 7.491 1.00 84.50 185 GLN A N 1
ATOM 1468 C CA . GLN A 1 185 ? -9.775 10.497 7.635 1.00 84.50 185 GLN A CA 1
ATOM 1469 C C . GLN A 1 185 ? -10.264 10.279 9.069 1.00 84.50 185 GLN A C 1
ATOM 1471 O O . GLN A 1 185 ? -9.976 9.225 9.630 1.00 84.50 185 GLN A O 1
ATOM 1476 N N . PRO A 1 186 ? -11.054 11.199 9.658 1.00 81.69 186 PRO A N 1
ATOM 1477 C CA . PRO A 1 186 ? -11.544 11.055 11.035 1.00 81.69 186 PRO A CA 1
ATOM 1478 C C . PRO A 1 186 ? -12.324 9.762 11.308 1.00 81.69 186 PRO A C 1
ATOM 1480 O O . PRO A 1 186 ? -12.402 9.311 12.442 1.00 81.69 186 PRO A O 1
ATOM 1483 N N . THR A 1 187 ? -12.933 9.188 10.270 1.00 81.31 187 THR A N 1
ATOM 1484 C CA . THR A 1 187 ? -13.662 7.907 10.314 1.00 81.31 187 THR A CA 1
ATOM 1485 C C . THR A 1 187 ? -13.084 6.905 9.311 1.00 81.31 187 THR A C 1
ATOM 1487 O O . THR A 1 187 ? -13.783 6.028 8.812 1.00 81.31 187 THR A O 1
ATOM 1490 N N . GLY A 1 188 ? -11.810 7.094 8.958 1.00 87.62 188 GLY A N 1
ATOM 1491 C CA . GLY A 1 188 ? -11.097 6.275 7.993 1.00 87.62 188 GLY A CA 1
ATOM 1492 C C . GLY A 1 188 ? -10.543 4.981 8.588 1.00 87.62 188 GLY A C 1
ATOM 1493 O O . GLY A 1 188 ? -10.715 4.698 9.771 1.00 87.62 188 GLY A O 1
ATOM 1494 N N . PRO A 1 189 ? -9.838 4.198 7.762 1.00 91.50 189 PRO A N 1
ATOM 1495 C CA . PRO A 1 189 ? -9.279 2.916 8.169 1.00 91.50 189 PRO A CA 1
ATOM 1496 C C . PRO A 1 189 ? -7.993 3.028 9.002 1.00 91.50 189 PRO A C 1
ATOM 1498 O O . PRO A 1 189 ? -7.440 2.007 9.382 1.00 91.50 189 PRO A O 1
ATOM 1501 N N . ILE A 1 190 ? -7.484 4.228 9.276 1.00 93.69 190 ILE A N 1
ATOM 1502 C CA . ILE A 1 190 ? -6.288 4.420 10.102 1.00 93.69 190 ILE A CA 1
ATOM 1503 C C . ILE A 1 190 ? -6.669 5.355 11.243 1.00 93.69 190 ILE A C 1
ATOM 1505 O O . ILE A 1 190 ? -7.181 6.450 10.993 1.00 93.69 190 ILE A O 1
ATOM 1509 N N . ASP A 1 191 ? -6.426 4.924 12.478 1.00 94.62 191 ASP A N 1
ATOM 1510 C CA . ASP A 1 191 ? -6.599 5.758 13.658 1.00 94.62 191 ASP A CA 1
ATOM 1511 C C . ASP A 1 191 ? -5.687 6.986 13.573 1.00 94.62 191 ASP A C 1
ATOM 1513 O O . ASP A 1 191 ? -4.522 6.919 13.169 1.00 94.62 191 ASP A O 1
ATOM 1517 N N . ALA A 1 192 ? -6.237 8.140 13.943 1.00 94.88 192 ALA A N 1
ATOM 1518 C CA . ALA A 1 192 ? -5.543 9.400 13.760 1.00 94.88 192 ALA A CA 1
ATOM 1519 C C . ALA A 1 192 ? -4.340 9.564 14.699 1.00 94.88 192 ALA A C 1
ATOM 1521 O O . ALA A 1 192 ? -3.359 10.197 14.305 1.00 94.88 192 ALA A O 1
ATOM 1522 N N . SER A 1 193 ? -4.413 8.998 15.905 1.00 96.12 193 SER A N 1
ATOM 1523 C CA . SER A 1 193 ? -3.330 9.051 16.889 1.00 96.12 193 SER A CA 1
ATOM 1524 C C . SER A 1 193 ? -2.206 8.116 16.461 1.00 96.12 193 SER A C 1
ATOM 1526 O O . SER A 1 193 ? -1.067 8.561 16.346 1.00 96.12 193 SER A O 1
ATOM 1528 N N . TYR A 1 194 ? -2.544 6.875 16.092 1.00 97.31 194 TYR A N 1
ATOM 1529 C CA . TYR A 1 194 ? -1.577 5.904 15.576 1.00 97.31 194 TYR A CA 1
ATOM 1530 C C . TYR A 1 194 ? -0.835 6.429 14.338 1.00 97.31 194 TYR A C 1
ATOM 1532 O O . TYR A 1 194 ? 0.393 6.373 14.262 1.00 97.31 194 TYR A O 1
ATOM 1540 N N . PHE A 1 195 ? -1.561 7.009 13.373 1.00 97.19 195 PHE A N 1
ATOM 1541 C CA . PHE A 1 195 ? -0.936 7.581 12.180 1.00 97.19 195 PHE A CA 1
ATOM 1542 C C . PHE A 1 195 ? 0.002 8.743 12.520 1.00 97.19 195 PHE A C 1
ATOM 1544 O O . PHE A 1 195 ? 1.079 8.856 11.936 1.00 97.19 195 PHE A O 1
ATOM 1551 N N . HIS A 1 196 ? -0.383 9.596 13.474 1.00 96.88 196 HIS A N 1
ATOM 1552 C CA . HIS A 1 196 ? 0.461 10.698 13.925 1.00 96.88 196 HIS A CA 1
ATOM 1553 C C . HIS A 1 196 ? 1.751 10.198 14.587 1.00 96.88 196 HIS A C 1
ATOM 1555 O O . HIS A 1 196 ? 2.828 10.663 14.218 1.00 96.88 196 HIS A O 1
ATOM 1561 N N . GLU A 1 197 ? 1.650 9.238 15.509 1.00 98.19 197 GLU A N 1
ATOM 1562 C CA . GLU A 1 197 ? 2.798 8.619 16.182 1.00 98.19 197 GLU A CA 1
ATOM 1563 C C . GLU A 1 197 ? 3.726 7.909 15.192 1.00 98.19 197 GLU A C 1
ATOM 1565 O O . GLU A 1 197 ? 4.950 8.009 15.293 1.00 98.19 197 GLU A O 1
ATOM 1570 N N . PHE A 1 198 ? 3.163 7.237 14.187 1.00 98.19 198 PHE A N 1
ATOM 1571 C CA . PHE A 1 198 ? 3.947 6.643 13.112 1.00 98.19 198 PHE A CA 1
ATOM 1572 C C . PHE A 1 198 ? 4.702 7.698 12.296 1.00 98.19 198 PHE A C 1
ATOM 1574 O O . PHE A 1 198 ? 5.920 7.595 12.140 1.00 98.19 198 PHE A O 1
ATOM 1581 N N . LEU A 1 199 ? 4.012 8.732 11.804 1.00 98.06 199 LEU A N 1
ATOM 1582 C CA . LEU A 1 199 ? 4.633 9.780 10.989 1.00 98.06 199 LEU A CA 1
ATOM 1583 C C . LEU A 1 199 ? 5.698 10.580 11.747 1.00 98.06 199 LEU A C 1
ATOM 1585 O O . LEU A 1 199 ? 6.650 11.058 11.131 1.00 98.06 199 LEU A O 1
ATOM 1589 N N . SER A 1 200 ? 5.546 10.741 13.062 1.00 97.94 200 SER A N 1
ATOM 1590 C CA . SER A 1 200 ? 6.527 11.422 13.910 1.00 97.94 200 SER A CA 1
ATOM 1591 C C . SER A 1 200 ? 7.688 10.518 14.344 1.00 97.94 200 SER A C 1
ATOM 1593 O O . SER A 1 200 ? 8.633 11.008 14.965 1.00 97.94 200 SER A O 1
ATOM 1595 N N . GLY A 1 201 ? 7.646 9.220 14.016 1.00 98.00 201 GLY A N 1
ATOM 1596 C CA . GLY A 1 201 ? 8.644 8.236 14.436 1.00 98.00 201 GLY A CA 1
ATOM 1597 C C . GLY A 1 201 ? 8.612 7.947 15.940 1.00 98.00 201 GLY A C 1
ATOM 1598 O O . GLY A 1 201 ? 9.649 7.623 16.516 1.00 98.00 201 GLY A O 1
ATOM 1599 N N . GLN A 1 202 ? 7.447 8.098 16.576 1.00 98.00 202 GLN A N 1
ATOM 1600 C CA . GLN A 1 202 ? 7.236 8.009 18.026 1.00 98.00 202 GLN A CA 1
ATOM 1601 C C . GLN A 1 202 ? 6.449 6.770 18.472 1.00 98.00 202 GLN A C 1
ATOM 1603 O O . GLN A 1 202 ? 6.050 6.701 19.633 1.00 98.00 202 GLN A O 1
ATOM 1608 N N . LEU A 1 203 ? 6.245 5.788 17.588 1.00 98.25 203 LEU A N 1
ATOM 1609 C CA . LEU A 1 203 ? 5.691 4.491 17.989 1.00 98.25 203 LEU A CA 1
ATOM 1610 C C . LEU A 1 203 ? 6.495 3.893 19.149 1.00 98.25 203 LEU A C 1
ATOM 1612 O O . LEU A 1 203 ? 7.724 4.009 19.196 1.00 98.25 203 LEU A O 1
ATOM 1616 N N . SER A 1 204 ? 5.796 3.244 20.080 1.00 97.75 204 SER A N 1
ATOM 1617 C CA . SER A 1 204 ? 6.439 2.663 21.254 1.00 97.75 204 SER A CA 1
ATOM 1618 C C . SER A 1 204 ? 7.382 1.516 20.870 1.00 97.75 204 SER A C 1
ATOM 1620 O O . SER A 1 204 ? 7.255 0.897 19.810 1.00 97.75 204 SER A O 1
ATOM 1622 N N . GLU A 1 205 ? 8.325 1.176 21.755 1.00 97.56 205 GLU A N 1
ATOM 1623 C CA . GLU A 1 205 ? 9.187 0.000 21.556 1.00 97.56 205 GLU A CA 1
ATOM 1624 C C . GLU A 1 205 ? 8.374 -1.297 21.418 1.00 97.56 205 GLU A C 1
ATOM 1626 O O . GLU A 1 205 ? 8.777 -2.212 20.697 1.00 97.56 205 GLU A O 1
ATOM 1631 N N . GLU A 1 206 ? 7.218 -1.371 22.082 1.00 97.50 206 GLU A N 1
ATOM 1632 C CA . GLU A 1 206 ? 6.322 -2.519 21.998 1.00 97.50 206 GLU A CA 1
ATOM 1633 C C . GLU A 1 206 ? 5.637 -2.594 20.628 1.00 97.50 206 GLU A C 1
ATOM 1635 O O . GLU A 1 206 ? 5.667 -3.653 19.998 1.00 97.50 206 GLU A O 1
ATOM 1640 N N . ASP A 1 207 ? 5.123 -1.477 20.106 1.00 97.94 207 ASP A N 1
ATOM 1641 C CA . ASP A 1 207 ? 4.554 -1.423 18.752 1.00 97.94 207 ASP A CA 1
ATOM 1642 C C . ASP A 1 207 ? 5.608 -1.791 17.710 1.00 97.94 207 ASP A C 1
ATOM 1644 O O . ASP A 1 207 ? 5.382 -2.627 16.835 1.00 97.94 207 ASP A O 1
ATOM 1648 N N . ALA A 1 208 ? 6.810 -1.232 17.849 1.00 97.81 208 ALA A N 1
ATOM 1649 C CA . ALA A 1 208 ? 7.945 -1.528 16.991 1.00 97.81 208 ALA A CA 1
ATOM 1650 C C . ALA A 1 208 ? 8.299 -3.028 16.989 1.00 97.81 208 ALA A C 1
ATOM 1652 O O . ALA A 1 208 ? 8.632 -3.607 15.944 1.00 97.81 208 ALA A O 1
ATOM 1653 N N . ARG A 1 209 ? 8.208 -3.677 18.157 1.00 97.50 209 ARG A N 1
ATOM 1654 C CA . ARG A 1 209 ? 8.436 -5.116 18.335 1.00 97.50 209 ARG A CA 1
ATOM 1655 C C . ARG A 1 209 ? 7.325 -5.957 17.705 1.00 97.50 209 ARG A C 1
ATOM 1657 O O . ARG A 1 209 ? 7.647 -6.963 17.076 1.00 97.50 209 ARG A O 1
ATOM 1664 N N . ILE A 1 210 ? 6.059 -5.565 17.856 1.00 97.12 210 ILE A N 1
ATOM 1665 C CA . ILE A 1 210 ? 4.892 -6.248 17.267 1.00 97.12 210 ILE A CA 1
ATOM 1666 C C . ILE A 1 210 ? 4.906 -6.137 15.736 1.00 97.12 210 ILE A C 1
ATOM 1668 O O . ILE A 1 210 ? 4.698 -7.130 15.036 1.00 97.12 210 ILE A O 1
ATOM 1672 N N . ILE A 1 211 ? 5.222 -4.952 15.208 1.00 98.12 211 ILE A N 1
ATOM 1673 C CA . ILE A 1 211 ? 5.431 -4.714 13.774 1.00 98.12 211 ILE A CA 1
ATOM 1674 C C . ILE A 1 211 ? 6.594 -5.569 13.257 1.00 98.12 211 ILE A C 1
ATOM 1676 O O . ILE A 1 211 ? 6.563 -6.047 12.127 1.00 98.12 211 ILE A O 1
ATOM 1680 N N . GLY A 1 212 ? 7.624 -5.776 14.076 1.00 97.69 212 GLY A N 1
ATOM 1681 C CA . GLY A 1 212 ? 8.780 -6.605 13.747 1.00 97.69 212 GLY A CA 1
ATOM 1682 C C . GLY A 1 212 ? 9.935 -5.849 13.089 1.00 97.69 212 GLY A C 1
ATOM 1683 O O . GLY A 1 212 ? 10.972 -6.462 12.853 1.00 97.69 212 GLY A O 1
ATOM 1684 N N . PHE A 1 213 ? 9.793 -4.539 12.846 1.00 97.75 213 PHE A N 1
ATOM 1685 C CA . PHE A 1 213 ? 10.882 -3.669 12.372 1.00 97.75 213 PHE A CA 1
ATOM 1686 C C . PHE A 1 213 ? 11.753 -3.105 13.502 1.00 97.75 213 PHE A C 1
ATOM 1688 O O . PHE A 1 213 ? 12.839 -2.598 13.221 1.00 97.75 213 PHE A O 1
ATOM 1695 N N . ARG A 1 214 ? 11.315 -3.224 14.767 1.00 96.25 214 ARG A N 1
ATOM 1696 C CA . ARG A 1 214 ? 12.075 -2.806 15.959 1.00 96.25 214 ARG A CA 1
ATOM 1697 C C . ARG A 1 214 ? 12.556 -1.354 15.829 1.00 96.25 214 ARG A C 1
ATOM 1699 O O . ARG A 1 214 ? 11.800 -0.498 15.376 1.00 96.25 214 ARG A O 1
ATOM 1706 N N . GLU A 1 215 ? 13.809 -1.066 16.170 1.00 95.56 215 GLU A N 1
ATOM 1707 C CA . GLU A 1 215 ? 14.396 0.273 16.113 1.00 95.56 215 GLU A CA 1
ATOM 1708 C C . GLU A 1 215 ? 14.329 0.929 14.724 1.00 95.56 215 GLU A C 1
ATOM 1710 O O . GLU A 1 215 ? 14.479 2.142 14.613 1.00 95.56 215 GLU A O 1
ATOM 1715 N N . HIS A 1 216 ? 14.089 0.163 13.654 1.00 97.38 216 HIS A N 1
ATOM 1716 C CA . HIS A 1 216 ? 13.974 0.717 12.309 1.00 97.38 216 HIS A CA 1
ATOM 1717 C C . HIS A 1 216 ? 12.625 1.381 12.026 1.00 97.38 216 HIS A C 1
ATOM 1719 O O . HIS A 1 216 ? 12.532 2.088 11.025 1.00 97.38 216 HIS A O 1
ATOM 1725 N N . VAL A 1 217 ? 11.601 1.190 12.873 1.00 97.31 217 VAL A N 1
ATOM 1726 C CA . VAL A 1 217 ? 10.251 1.740 12.644 1.00 97.31 217 VAL A CA 1
ATOM 1727 C C . VAL A 1 217 ? 10.240 3.272 12.536 1.00 97.31 217 VAL A C 1
ATOM 1729 O O . VAL A 1 217 ? 9.427 3.832 11.808 1.00 97.31 217 VAL A O 1
ATOM 1732 N N . SER A 1 218 ? 11.179 3.943 13.210 1.00 97.69 218 SER A N 1
ATOM 1733 C CA . SER A 1 218 ? 11.316 5.404 13.239 1.00 97.69 218 SER A CA 1
ATOM 1734 C C . SER A 1 218 ? 12.195 5.970 12.119 1.00 97.69 218 SER A C 1
ATOM 1736 O O . SER A 1 218 ? 12.396 7.184 12.044 1.00 97.69 218 SER A O 1
ATOM 1738 N N . ARG A 1 219 ? 12.738 5.123 11.232 1.00 98.12 219 ARG A N 1
ATOM 1739 C CA . ARG A 1 219 ? 13.547 5.589 10.101 1.00 98.12 219 ARG A CA 1
ATOM 1740 C C . ARG A 1 219 ? 12.696 6.418 9.136 1.00 98.12 219 ARG A C 1
ATOM 1742 O O . ARG A 1 219 ? 11.688 5.899 8.650 1.00 98.12 219 ARG A O 1
ATOM 1749 N N . PRO A 1 220 ? 13.125 7.637 8.760 1.00 98.25 220 PRO A N 1
ATOM 1750 C CA . PRO A 1 220 ? 12.405 8.459 7.790 1.00 98.25 220 PRO A CA 1
ATOM 1751 C C . PRO A 1 220 ? 12.122 7.737 6.469 1.00 98.25 220 PRO A C 1
ATOM 1753 O O . PRO A 1 220 ? 11.042 7.890 5.906 1.00 98.25 220 PRO A O 1
ATOM 1756 N N . GLU A 1 221 ? 13.047 6.898 5.996 1.00 98.38 221 GLU A N 1
ATOM 1757 C CA . GLU A 1 221 ? 12.878 6.151 4.747 1.00 98.38 221 GLU A CA 1
ATOM 1758 C C . GLU A 1 221 ? 11.790 5.072 4.860 1.00 98.38 221 GLU A C 1
ATOM 1760 O O . GLU A 1 221 ? 11.045 4.840 3.908 1.00 98.38 221 GLU A O 1
ATOM 1765 N N . LEU A 1 222 ? 11.657 4.435 6.031 1.00 98.56 222 LEU A N 1
ATOM 1766 C CA . LEU A 1 222 ? 10.600 3.454 6.284 1.00 98.56 222 LEU A CA 1
ATOM 1767 C C . LEU A 1 222 ? 9.235 4.130 6.460 1.00 98.56 222 LEU A C 1
ATOM 1769 O O . LEU A 1 222 ? 8.226 3.603 5.984 1.00 98.56 222 LEU A O 1
ATOM 1773 N N . ILE A 1 223 ? 9.202 5.302 7.096 1.00 98.62 223 ILE A N 1
ATOM 1774 C CA . ILE A 1 223 ? 7.993 6.126 7.196 1.00 98.62 223 ILE A CA 1
ATOM 1775 C C . ILE A 1 223 ? 7.513 6.494 5.792 1.00 98.62 223 ILE A C 1
ATOM 1777 O O . ILE A 1 223 ? 6.378 6.199 5.407 1.00 98.62 223 ILE A O 1
ATOM 1781 N N . GLU A 1 224 ? 8.413 7.052 4.988 1.00 98.44 224 GLU A N 1
ATOM 1782 C CA . GLU A 1 224 ? 8.111 7.476 3.631 1.00 98.44 224 GLU A CA 1
ATOM 1783 C C . GLU A 1 224 ? 7.647 6.317 2.744 1.00 98.44 224 GLU A C 1
ATOM 1785 O O . GLU A 1 224 ? 6.591 6.409 2.112 1.00 98.44 224 GLU A O 1
ATOM 1790 N N . ARG A 1 225 ? 8.384 5.200 2.710 1.00 98.06 225 ARG A N 1
ATOM 1791 C CA . ARG A 1 225 ? 8.028 4.078 1.829 1.00 98.06 225 ARG A CA 1
ATOM 1792 C C . ARG A 1 225 ? 6.688 3.450 2.177 1.00 98.06 225 ARG A C 1
ATOM 1794 O O . ARG A 1 225 ? 5.985 3.000 1.281 1.00 98.06 225 ARG A O 1
ATOM 1801 N N . THR A 1 226 ? 6.314 3.452 3.453 1.00 98.44 226 THR A N 1
ATOM 1802 C CA . THR A 1 226 ? 5.021 2.933 3.914 1.00 98.44 226 THR A CA 1
ATOM 1803 C C . THR A 1 226 ? 3.871 3.815 3.435 1.00 98.44 226 THR A C 1
ATOM 1805 O O . THR A 1 226 ? 2.870 3.300 2.945 1.00 98.44 226 THR A O 1
ATOM 1808 N N . VAL A 1 227 ? 4.022 5.141 3.487 1.00 98.44 227 VAL A N 1
ATOM 1809 C CA . VAL A 1 227 ? 3.019 6.071 2.940 1.00 98.44 227 VAL A CA 1
ATOM 1810 C C . VAL A 1 227 ? 2.910 5.937 1.417 1.00 98.44 227 VAL A C 1
ATOM 1812 O O . VAL A 1 227 ? 1.806 5.869 0.872 1.00 98.44 227 VAL A O 1
ATOM 1815 N N . LEU A 1 228 ? 4.044 5.835 0.718 1.00 98.50 228 LEU A N 1
ATOM 1816 C CA . LEU A 1 228 ? 4.072 5.670 -0.739 1.00 98.50 228 LEU A CA 1
ATOM 1817 C C . LEU A 1 228 ? 3.524 4.312 -1.201 1.00 98.50 228 LEU A C 1
ATOM 1819 O O . LEU A 1 228 ? 3.008 4.199 -2.314 1.00 98.50 228 LEU A O 1
ATOM 1823 N N . GLU A 1 229 ? 3.655 3.264 -0.389 1.00 98.25 229 GLU A N 1
ATOM 1824 C CA . GLU A 1 229 ? 3.072 1.949 -0.664 1.00 98.25 229 GLU A CA 1
ATOM 1825 C C . GLU A 1 229 ? 1.543 2.026 -0.669 1.00 98.25 229 GLU A C 1
ATOM 1827 O O . GLU A 1 229 ? 0.920 1.604 -1.646 1.00 98.25 229 GLU A O 1
ATOM 1832 N N . VAL A 1 230 ? 0.953 2.669 0.345 1.00 98.38 230 VAL A N 1
ATOM 1833 C CA . VAL A 1 230 ? -0.494 2.927 0.419 1.00 98.38 230 VAL A CA 1
ATOM 1834 C C . VAL A 1 230 ? -0.967 3.757 -0.777 1.00 98.38 230 VAL A C 1
ATOM 1836 O O . VAL A 1 230 ? -1.931 3.390 -1.454 1.00 98.38 230 VAL A O 1
ATOM 1839 N N . ALA A 1 231 ? -0.257 4.842 -1.098 1.00 98.19 231 ALA A N 1
ATOM 1840 C CA . ALA A 1 231 ? -0.562 5.668 -2.265 1.00 98.19 231 ALA A CA 1
ATOM 1841 C C . ALA A 1 231 ? -0.440 4.893 -3.585 1.00 98.19 231 ALA A C 1
ATOM 1843 O O . ALA A 1 231 ? -1.251 5.078 -4.494 1.00 98.19 231 ALA A O 1
ATOM 1844 N N . GLY A 1 232 ? 0.525 3.976 -3.676 1.00 98.50 232 GLY A N 1
ATOM 1845 C CA . GLY A 1 232 ? 0.688 3.089 -4.822 1.00 98.50 232 GLY A CA 1
ATOM 1846 C C . GLY A 1 232 ? -0.517 2.185 -5.048 1.00 98.50 232 GLY A C 1
ATOM 1847 O O . GLY A 1 232 ? -0.952 2.005 -6.187 1.00 98.50 232 GLY A O 1
ATOM 1848 N N . THR A 1 233 ? -1.096 1.658 -3.971 1.00 98.50 233 THR A N 1
ATOM 1849 C CA . THR A 1 233 ? -2.281 0.796 -4.039 1.00 98.50 233 THR A CA 1
ATOM 1850 C C . THR A 1 233 ? -3.534 1.596 -4.405 1.00 98.50 233 THR A C 1
ATOM 1852 O O . THR A 1 233 ? -4.314 1.145 -5.245 1.00 98.50 233 THR A O 1
ATOM 1855 N N . VAL A 1 234 ? -3.690 2.826 -3.902 1.00 97.69 234 VAL A N 1
ATOM 1856 C CA . VAL A 1 234 ? -4.766 3.739 -4.339 1.00 97.69 234 VAL A CA 1
ATOM 1857 C C . VAL A 1 234 ? -4.639 4.096 -5.823 1.00 97.69 234 VAL A C 1
ATOM 1859 O O . VAL A 1 234 ? -5.625 4.029 -6.563 1.00 97.69 234 VAL A O 1
ATOM 1862 N N . LEU A 1 235 ? -3.431 4.400 -6.303 1.00 98.25 235 LEU A N 1
ATOM 1863 C CA . LEU A 1 235 ? -3.209 4.632 -7.729 1.00 98.25 235 LEU A CA 1
ATOM 1864 C C . LEU A 1 235 ? -3.513 3.377 -8.560 1.00 98.25 235 LEU A C 1
ATOM 1866 O O . LEU A 1 235 ? -4.135 3.473 -9.619 1.00 98.25 235 LEU A O 1
ATOM 1870 N N . ALA A 1 236 ? -3.133 2.190 -8.083 1.00 98.38 236 ALA A N 1
ATOM 1871 C CA . ALA A 1 236 ? -3.474 0.940 -8.753 1.00 98.38 236 ALA A CA 1
ATOM 1872 C C . ALA A 1 236 ? -4.997 0.749 -8.856 1.00 98.38 236 ALA A C 1
ATOM 1874 O O . ALA A 1 236 ? -5.468 0.311 -9.903 1.00 98.38 236 ALA A O 1
ATOM 1875 N N . VAL A 1 237 ? -5.782 1.148 -7.849 1.00 97.62 237 VAL A N 1
ATOM 1876 C CA . VAL A 1 237 ? -7.252 1.151 -7.940 1.00 97.62 237 VAL A CA 1
ATOM 1877 C C . VAL A 1 237 ? -7.747 2.088 -9.042 1.00 97.62 237 VAL A C 1
ATOM 1879 O O . VAL A 1 237 ? -8.543 1.656 -9.874 1.00 97.62 237 VAL A O 1
ATOM 1882 N N . GLN A 1 238 ? -7.263 3.334 -9.109 1.00 96.81 238 GLN A N 1
ATOM 1883 C CA . GLN A 1 238 ? -7.667 4.274 -10.169 1.00 96.81 238 GLN A CA 1
ATOM 1884 C C . GLN A 1 238 ? -7.334 3.734 -11.568 1.00 96.81 238 GLN A C 1
ATOM 1886 O O . GLN A 1 238 ? -8.145 3.799 -12.496 1.00 96.81 238 GLN A O 1
ATOM 1891 N N . LEU A 1 239 ? -6.143 3.151 -11.719 1.00 97.06 239 LEU A N 1
ATOM 1892 C CA . LEU A 1 239 ? -5.701 2.538 -12.968 1.00 97.06 239 LEU A CA 1
ATOM 1893 C C . LEU A 1 239 ? -6.536 1.302 -13.318 1.00 97.06 239 LEU A C 1
ATOM 1895 O O . LEU A 1 239 ? -6.945 1.159 -14.467 1.00 97.06 239 LEU A O 1
ATOM 1899 N N . ALA A 1 240 ? -6.828 0.425 -12.358 1.00 96.56 240 ALA A N 1
ATOM 1900 C CA . ALA A 1 240 ? -7.656 -0.757 -12.580 1.00 96.56 240 ALA A CA 1
ATOM 1901 C C . ALA A 1 240 ? -9.100 -0.378 -12.927 1.00 96.56 240 ALA A C 1
ATOM 1903 O O . ALA A 1 240 ? -9.686 -0.977 -13.823 1.00 96.56 240 ALA A O 1
ATOM 1904 N N . PHE A 1 241 ? -9.654 0.654 -12.291 1.00 95.38 241 PHE A N 1
ATOM 1905 C CA . PHE A 1 241 ? -10.987 1.156 -12.611 1.00 95.38 241 PHE A CA 1
ATOM 1906 C C . PHE A 1 241 ? -11.070 1.659 -14.062 1.00 95.38 241 PHE A C 1
ATOM 1908 O O . PHE A 1 241 ? -12.040 1.393 -14.769 1.00 95.38 241 PHE A O 1
ATOM 1915 N N . ARG A 1 242 ? -10.010 2.322 -14.538 1.00 92.12 242 ARG A N 1
ATOM 1916 C CA . ARG A 1 242 ? -9.932 2.886 -15.893 1.00 92.12 242 ARG A CA 1
ATOM 1917 C C . ARG A 1 242 ? -9.562 1.868 -16.977 1.00 92.12 242 ARG A C 1
ATOM 1919 O O . ARG A 1 242 ? -10.064 1.955 -18.096 1.00 92.12 242 ARG A O 1
ATOM 1926 N N . TYR A 1 243 ? -8.666 0.933 -16.670 1.00 93.06 243 TYR A N 1
ATOM 1927 C CA . TYR A 1 243 ? -8.028 0.042 -17.650 1.00 93.06 243 TYR A CA 1
ATOM 1928 C C . TYR A 1 243 ? -8.332 -1.449 -17.426 1.00 93.06 243 TYR A C 1
ATOM 1930 O O . TYR A 1 243 ? -7.855 -2.300 -18.175 1.00 93.06 243 TYR A O 1
ATOM 1938 N N . GLY A 1 244 ? -9.135 -1.782 -16.415 1.00 93.69 244 GLY A N 1
ATOM 1939 C CA . GLY A 1 244 ? -9.602 -3.129 -16.076 1.00 93.69 244 GLY A CA 1
ATOM 1940 C C . GLY A 1 244 ? -8.728 -3.868 -15.060 1.00 93.69 244 GLY A C 1
ATOM 1941 O O . GLY A 1 244 ? -9.251 -4.538 -14.175 1.00 93.69 244 GLY A O 1
ATOM 1942 N N . VAL A 1 245 ? -7.403 -3.757 -15.158 1.00 95.38 245 VAL A N 1
ATOM 1943 C CA . VAL A 1 245 ? -6.458 -4.388 -14.224 1.00 95.38 245 VAL A CA 1
ATOM 1944 C C . VAL A 1 245 ? -5.229 -3.505 -14.054 1.00 95.38 245 VAL A C 1
ATOM 1946 O O . VAL A 1 245 ? -4.786 -2.873 -15.008 1.00 95.38 245 VAL A O 1
ATOM 1949 N N . ALA A 1 246 ? -4.675 -3.468 -12.848 1.00 97.25 246 ALA A N 1
ATOM 1950 C CA . ALA A 1 246 ? -3.404 -2.827 -12.538 1.00 97.25 246 ALA A CA 1
ATOM 1951 C C . ALA A 1 246 ? -2.765 -3.521 -11.327 1.00 97.25 246 ALA A C 1
ATOM 1953 O O . ALA A 1 246 ? -3.430 -4.281 -10.622 1.00 97.25 246 ALA A O 1
ATOM 1954 N N . SER A 1 247 ? -1.483 -3.265 -11.085 1.00 97.31 247 SER A N 1
ATOM 1955 C CA . SER A 1 247 ? -0.759 -3.814 -9.932 1.00 97.31 247 SER A CA 1
ATOM 1956 C C . SER A 1 247 ? 0.155 -2.774 -9.297 1.00 97.31 247 SER A C 1
ATOM 1958 O O . SER A 1 247 ? 0.747 -1.975 -10.018 1.00 97.31 247 SER A O 1
ATOM 1960 N N . ASN A 1 248 ? 0.340 -2.845 -7.981 1.00 98.44 248 ASN A N 1
ATOM 1961 C CA . ASN A 1 248 ? 1.382 -2.125 -7.253 1.00 98.44 248 ASN A CA 1
ATOM 1962 C C . ASN A 1 248 ? 2.509 -3.100 -6.879 1.00 98.44 248 ASN A C 1
ATOM 1964 O O . ASN A 1 248 ? 2.230 -4.193 -6.395 1.00 98.44 248 ASN A O 1
ATOM 1968 N N . VAL A 1 249 ? 3.769 -2.718 -7.103 1.00 97.62 249 VAL A N 1
ATOM 1969 C CA . VAL A 1 249 ? 4.943 -3.545 -6.767 1.00 97.62 249 VAL A CA 1
ATOM 1970 C C . VAL A 1 249 ? 5.080 -3.777 -5.258 1.00 97.62 249 VAL A C 1
ATOM 1972 O O . VAL A 1 249 ? 5.625 -4.810 -4.872 1.00 97.62 249 VAL A O 1
ATOM 1975 N N . ALA A 1 250 ? 4.596 -2.852 -4.422 1.00 97.44 250 ALA A N 1
ATOM 1976 C CA . ALA A 1 250 ? 4.804 -2.906 -2.974 1.00 97.44 250 ALA A CA 1
ATOM 1977 C C . ALA A 1 250 ? 3.581 -3.290 -2.124 1.00 97.44 250 ALA A C 1
ATOM 1979 O O . ALA A 1 250 ? 3.760 -3.622 -0.962 1.00 97.44 250 ALA A O 1
ATOM 1980 N N . GLY A 1 251 ? 2.365 -3.270 -2.677 1.00 95.81 251 GLY A N 1
ATOM 1981 C CA . GLY A 1 251 ? 1.138 -3.419 -1.883 1.00 95.81 251 GLY A CA 1
ATOM 1982 C C . GLY A 1 251 ? 0.899 -4.808 -1.272 1.00 95.81 251 GLY A C 1
ATOM 1983 O O . GLY A 1 251 ? 1.660 -5.751 -1.498 1.00 95.81 251 GLY A O 1
ATOM 1984 N N . GLY A 1 252 ? -0.214 -4.941 -0.545 1.00 96.75 252 GLY A N 1
ATOM 1985 C CA . GLY A 1 252 ? -0.645 -6.189 0.098 1.00 96.75 252 GLY A CA 1
ATOM 1986 C C . GLY A 1 252 ? -0.355 -6.252 1.599 1.00 96.75 252 GLY A C 1
ATOM 1987 O O . GLY A 1 252 ? -0.072 -7.323 2.131 1.00 96.75 252 GLY A O 1
ATOM 1988 N N . THR A 1 253 ? -0.399 -5.121 2.299 1.00 97.12 253 THR A N 1
ATOM 1989 C CA . THR A 1 253 ? -0.123 -5.043 3.734 1.00 97.12 253 THR A CA 1
ATOM 1990 C C . THR A 1 253 ? -1.342 -5.419 4.568 1.00 97.12 253 THR A C 1
ATOM 1992 O O . THR A 1 253 ? -2.085 -4.586 5.076 1.00 97.12 253 THR A O 1
ATOM 1995 N N . HIS A 1 254 ? -1.541 -6.722 4.730 1.00 97.06 254 HIS A N 1
ATOM 1996 C CA . HIS A 1 254 ? -2.790 -7.290 5.238 1.00 97.06 254 HIS A CA 1
ATOM 1997 C C . HIS A 1 254 ? -2.912 -7.492 6.765 1.00 97.06 254 HIS A C 1
ATOM 1999 O O . HIS A 1 254 ? -3.995 -7.848 7.229 1.00 97.06 254 HIS A O 1
ATOM 2005 N N . HIS A 1 255 ? -1.855 -7.271 7.559 1.00 97.81 255 HIS A N 1
ATOM 2006 C CA . HIS A 1 255 ? -1.863 -7.544 9.010 1.00 97.81 255 HIS A CA 1
ATOM 2007 C C . HIS A 1 255 ? -2.207 -6.319 9.875 1.00 97.81 255 HIS A C 1
ATOM 2009 O O . HIS A 1 255 ? -2.671 -6.468 11.004 1.00 97.81 255 HIS A O 1
ATOM 2015 N N . ALA A 1 256 ? -2.011 -5.102 9.364 1.00 97.19 256 ALA A N 1
ATOM 2016 C CA . ALA A 1 256 ? -2.216 -3.882 10.134 1.00 97.19 256 ALA A CA 1
ATOM 2017 C C . ALA A 1 256 ? -3.706 -3.676 10.436 1.00 97.19 256 ALA A C 1
ATOM 2019 O O . ALA A 1 256 ? -4.566 -3.862 9.566 1.00 97.19 256 ALA A O 1
ATOM 2020 N N . ARG A 1 257 ? -3.984 -3.287 11.678 1.00 95.31 257 ARG A N 1
ATOM 2021 C CA . ARG A 1 257 ? -5.287 -2.874 12.210 1.00 95.31 257 ARG A CA 1
ATOM 2022 C C . ARG A 1 257 ? -5.377 -1.336 12.206 1.00 95.31 257 ARG A C 1
ATOM 2024 O O . ARG A 1 257 ? -4.373 -0.686 11.918 1.00 95.31 257 ARG A O 1
ATOM 2031 N N . PRO A 1 258 ? -6.548 -0.729 12.485 1.00 94.00 258 PRO A N 1
ATOM 2032 C CA . PRO A 1 258 ? -6.673 0.729 12.455 1.00 94.00 258 PRO A CA 1
ATOM 2033 C C . PRO A 1 258 ? -5.690 1.452 13.380 1.00 94.00 258 PRO A C 1
ATOM 2035 O O . PRO A 1 258 ? -5.156 2.492 13.010 1.00 94.00 258 PRO A O 1
ATOM 2038 N N . ASP A 1 259 ? -5.456 0.896 14.565 1.00 95.81 259 ASP A N 1
ATOM 2039 C CA . ASP A 1 259 ? -4.719 1.497 15.677 1.00 95.81 259 ASP A CA 1
ATOM 2040 C C . ASP A 1 259 ? -3.379 0.806 15.976 1.00 95.81 259 ASP A C 1
ATOM 2042 O O . ASP A 1 259 ? -2.713 1.160 16.945 1.00 95.81 259 ASP A O 1
ATOM 2046 N N . ALA A 1 260 ? -2.975 -0.181 15.168 1.00 97.06 260 ALA A N 1
ATOM 2047 C CA . ALA A 1 260 ? -1.745 -0.932 15.393 1.00 97.06 260 ALA A CA 1
ATOM 2048 C C . ALA A 1 260 ? -1.217 -1.606 14.121 1.00 97.06 260 ALA A C 1
ATOM 2050 O O . ALA A 1 260 ? -1.964 -2.210 13.346 1.00 97.06 260 ALA A O 1
ATOM 2051 N N . GLY A 1 261 ? 0.105 -1.601 13.965 1.00 97.94 261 GLY A N 1
ATOM 2052 C CA . GLY A 1 261 ? 0.801 -2.409 12.966 1.00 97.94 261 GLY A CA 1
ATOM 2053 C C . GLY A 1 261 ? 1.134 -3.809 13.494 1.00 97.94 261 GLY A C 1
ATOM 2054 O O . GLY A 1 261 ? 1.187 -4.040 14.700 1.00 97.94 261 GLY A O 1
ATOM 2055 N N . ALA A 1 262 ? 1.378 -4.756 12.590 1.00 97.62 262 ALA A N 1
ATOM 2056 C CA . ALA A 1 262 ? 1.730 -6.139 12.912 1.00 97.62 262 ALA A CA 1
ATOM 2057 C C . ALA A 1 262 ? 2.389 -6.840 11.715 1.00 97.62 262 ALA A C 1
ATOM 2059 O O . ALA A 1 262 ? 2.126 -6.486 10.567 1.00 97.62 262 ALA A O 1
ATOM 2060 N N . GLY A 1 263 ? 3.237 -7.845 11.959 1.00 96.50 263 GLY A N 1
ATOM 2061 C CA . GLY A 1 263 ? 3.697 -8.769 10.907 1.00 96.50 263 GLY A CA 1
ATOM 2062 C C . GLY A 1 263 ? 4.355 -8.091 9.695 1.00 96.50 263 GLY A C 1
ATOM 2063 O O . GLY A 1 263 ? 4.054 -8.429 8.556 1.00 96.50 263 GLY A O 1
ATOM 2064 N N . TYR A 1 264 ? 5.223 -7.104 9.929 1.00 97.75 264 TYR A N 1
ATOM 2065 C CA . TYR A 1 264 ? 5.863 -6.244 8.919 1.00 97.75 264 TYR A CA 1
ATOM 2066 C C . TYR A 1 264 ? 4.925 -5.324 8.132 1.00 97.75 264 TYR A C 1
ATOM 2068 O O . TYR A 1 264 ? 5.332 -4.730 7.133 1.00 97.75 264 TYR A O 1
ATOM 2076 N N . THR A 1 265 ? 3.690 -5.161 8.593 1.00 98.12 265 THR A N 1
ATOM 2077 C CA . THR A 1 265 ? 2.731 -4.206 8.044 1.00 98.12 265 THR A CA 1
ATOM 2078 C C . THR A 1 265 ? 2.468 -3.107 9.067 1.00 98.12 265 THR A C 1
ATOM 2080 O O . THR A 1 265 ? 2.175 -3.379 10.229 1.00 98.12 265 THR A O 1
ATOM 2083 N N . ILE A 1 266 ? 2.630 -1.855 8.647 1.00 98.38 266 ILE A N 1
ATOM 2084 C CA . ILE A 1 266 ? 2.422 -0.685 9.510 1.00 98.38 266 ILE A CA 1
ATOM 2085 C C . ILE A 1 266 ? 1.056 -0.066 9.210 1.00 98.38 266 ILE A C 1
ATOM 2087 O O . ILE A 1 266 ? 0.265 0.157 10.113 1.00 98.38 266 ILE A O 1
ATOM 2091 N N . LEU A 1 267 ? 0.758 0.158 7.928 1.00 97.88 267 LEU A N 1
ATOM 2092 C CA . LEU A 1 267 ? -0.532 0.655 7.452 1.00 97.88 267 LEU A CA 1
ATOM 2093 C C . LEU A 1 267 ? -1.168 -0.391 6.538 1.00 97.88 267 LEU A C 1
ATOM 2095 O O . LEU A 1 267 ? -0.453 -1.033 5.769 1.00 97.88 267 LEU A O 1
ATOM 2099 N N . ASN A 1 268 ? -2.493 -0.542 6.598 1.00 97.19 268 ASN A N 1
ATOM 2100 C CA . ASN A 1 268 ? -3.232 -1.493 5.765 1.00 97.19 268 ASN A CA 1
ATOM 2101 C C . ASN A 1 268 ? -3.643 -0.844 4.436 1.00 97.19 268 ASN A C 1
ATOM 2103 O O . ASN A 1 268 ? -4.651 -0.136 4.358 1.00 97.19 268 ASN A O 1
ATOM 2107 N N . ASP A 1 269 ? -2.854 -1.060 3.384 1.00 97.69 269 ASP A N 1
ATOM 2108 C CA . ASP A 1 269 ? -3.074 -0.435 2.079 1.00 97.69 269 ASP A CA 1
ATOM 2109 C C . ASP A 1 269 ? -4.378 -0.904 1.417 1.00 97.69 269 ASP A C 1
ATOM 2111 O O . ASP A 1 269 ? -5.061 -0.110 0.769 1.00 97.69 269 ASP A O 1
ATOM 2115 N N . LEU A 1 270 ? -4.767 -2.164 1.634 1.00 96.50 270 LEU A N 1
ATOM 2116 C CA . LEU A 1 270 ? -6.004 -2.752 1.120 1.00 96.50 270 LEU A CA 1
ATOM 2117 C C . LEU A 1 270 ? -7.241 -2.083 1.729 1.00 96.50 270 LEU A C 1
ATOM 2119 O O . LEU A 1 270 ? -8.185 -1.756 1.006 1.00 96.50 270 LEU A O 1
ATOM 2123 N N . ALA A 1 271 ? -7.233 -1.839 3.042 1.00 94.56 271 ALA A N 1
ATOM 2124 C CA . ALA A 1 271 ? -8.325 -1.158 3.732 1.00 94.56 271 ALA A CA 1
ATOM 2125 C C . ALA A 1 271 ? -8.447 0.311 3.298 1.00 94.56 271 ALA A C 1
ATOM 2127 O O . ALA A 1 271 ? -9.549 0.783 3.007 1.00 94.56 271 ALA A O 1
ATOM 2128 N N . VAL A 1 272 ? -7.316 1.018 3.178 1.00 95.19 272 VAL A N 1
ATOM 2129 C CA . VAL A 1 272 ? -7.275 2.397 2.661 1.00 95.19 272 VAL A CA 1
ATOM 2130 C C . VAL A 1 272 ? -7.809 2.462 1.236 1.00 95.19 272 VAL A C 1
ATOM 2132 O O . VAL A 1 272 ? -8.683 3.279 0.943 1.00 95.19 272 VAL A O 1
AT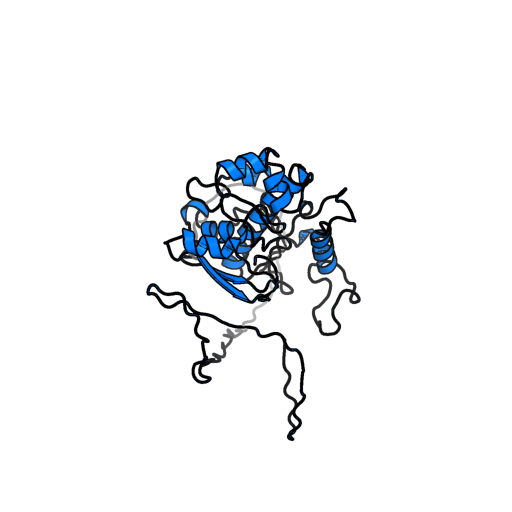OM 2135 N N . ALA A 1 273 ? -7.345 1.575 0.359 1.00 95.56 273 ALA A N 1
ATOM 2136 C CA . ALA A 1 273 ? -7.776 1.531 -1.029 1.00 95.56 273 ALA A CA 1
ATOM 2137 C C . ALA A 1 273 ? -9.266 1.185 -1.170 1.00 95.56 273 ALA A C 1
ATOM 2139 O O . ALA A 1 273 ? -9.953 1.773 -2.006 1.00 95.56 273 ALA A O 1
ATOM 2140 N N . ALA A 1 274 ? -9.795 0.289 -0.332 1.00 94.75 274 ALA A N 1
ATOM 2141 C CA . ALA A 1 274 ? -11.218 -0.034 -0.317 1.00 94.75 274 ALA A CA 1
ATOM 2142 C C . ALA A 1 274 ? -12.081 1.145 0.159 1.00 94.75 274 ALA A C 1
ATOM 2144 O O . ALA A 1 274 ? -13.110 1.449 -0.455 1.00 94.75 274 ALA A O 1
ATOM 2145 N N . ASN A 1 275 ? -11.650 1.842 1.215 1.00 93.44 275 ASN A N 1
ATOM 2146 C CA . ASN A 1 275 ? -12.323 3.047 1.691 1.00 93.44 275 ASN A CA 1
ATOM 2147 C C . ASN A 1 275 ? -12.303 4.150 0.623 1.00 93.44 275 ASN A C 1
ATOM 2149 O O . ASN A 1 275 ? -13.342 4.723 0.314 1.00 93.44 275 ASN A O 1
ATOM 2153 N N . TYR A 1 276 ? -11.150 4.376 -0.012 1.00 94.06 276 TYR A N 1
ATOM 2154 C CA . TYR A 1 276 ? -11.009 5.321 -1.118 1.00 94.06 276 TYR A CA 1
ATOM 2155 C C . TYR A 1 276 ? -11.950 4.983 -2.284 1.00 94.06 276 TYR A C 1
ATOM 2157 O O . TYR A 1 276 ? -12.699 5.832 -2.759 1.00 94.06 276 TYR A O 1
ATOM 2165 N N . ALA A 1 277 ? -11.960 3.724 -2.730 1.00 94.56 277 ALA A N 1
ATOM 2166 C CA . ALA A 1 277 ? -12.779 3.290 -3.859 1.00 94.56 277 ALA A CA 1
ATOM 2167 C C . ALA A 1 277 ? -14.284 3.469 -3.608 1.00 94.56 277 ALA A C 1
ATOM 2169 O O . ALA A 1 277 ? -15.025 3.758 -4.542 1.00 94.56 277 ALA A O 1
ATOM 2170 N N . THR A 1 278 ? -14.732 3.281 -2.364 1.00 93.31 278 THR A N 1
ATOM 2171 C CA . THR A 1 278 ? -16.159 3.293 -2.001 1.00 93.31 278 THR A CA 1
ATOM 2172 C C . THR A 1 278 ? -16.673 4.640 -1.499 1.00 93.31 278 THR A C 1
ATOM 2174 O O . THR A 1 278 ? -17.884 4.797 -1.322 1.00 93.31 278 THR A O 1
ATOM 2177 N N . ASP A 1 279 ? -15.789 5.614 -1.284 1.00 91.38 279 ASP A N 1
ATOM 2178 C CA . ASP A 1 279 ? -16.148 6.961 -0.852 1.00 91.38 279 ASP A CA 1
ATOM 2179 C C . ASP A 1 279 ? -15.964 7.975 -1.993 1.00 91.38 279 ASP A C 1
ATOM 2181 O O . ASP A 1 279 ? -14.863 8.453 -2.270 1.00 91.38 279 ASP A O 1
ATOM 2185 N N . GLU A 1 280 ? -17.078 8.332 -2.641 1.00 89.12 280 GLU A N 1
ATOM 2186 C CA . GLU A 1 280 ? -17.113 9.295 -3.753 1.00 89.12 280 GLU A CA 1
ATOM 2187 C C . GLU A 1 280 ? -16.548 10.673 -3.376 1.00 89.12 280 GLU A C 1
ATOM 2189 O O . GLU A 1 280 ? -16.005 11.371 -4.234 1.00 89.12 280 GLU A O 1
ATOM 2194 N N . LYS A 1 281 ? -16.638 11.080 -2.099 1.00 89.00 281 LYS A N 1
ATOM 2195 C CA . LYS A 1 281 ? -16.065 12.357 -1.655 1.00 89.00 281 LYS A CA 1
ATOM 2196 C C . LYS A 1 281 ? -14.546 12.278 -1.602 1.00 89.00 281 LYS A C 1
ATOM 2198 O O . LYS A 1 281 ? -13.891 13.234 -2.006 1.00 89.00 281 LYS A O 1
ATOM 2203 N N . LEU A 1 282 ? -13.996 11.158 -1.128 1.00 89.38 282 LEU A N 1
ATOM 2204 C CA . LEU A 1 282 ? -12.546 10.953 -1.061 1.00 89.38 282 LEU A CA 1
ATOM 2205 C C . LEU A 1 282 ? -11.931 10.781 -2.444 1.00 89.38 282 LEU A C 1
ATOM 2207 O O . LEU A 1 282 ? -10.861 11.324 -2.716 1.00 89.38 282 LEU A O 1
ATOM 2211 N N . ASN A 1 283 ? -12.600 10.038 -3.326 1.00 90.94 283 ASN A N 1
ATOM 2212 C CA . ASN A 1 283 ? -12.052 9.755 -4.644 1.00 90.94 283 ASN A CA 1
ATOM 2213 C C . ASN A 1 283 ? -12.325 10.846 -5.688 1.00 90.94 283 ASN A C 1
ATOM 2215 O O . ASN A 1 283 ? -11.698 10.824 -6.750 1.00 90.94 283 ASN A O 1
ATOM 2219 N N . GLY A 1 284 ? -13.217 11.802 -5.404 1.00 88.88 284 GLY A N 1
ATOM 2220 C CA . GLY A 1 284 ? -13.475 12.965 -6.255 1.00 88.88 284 GLY A CA 1
ATOM 2221 C C . GLY A 1 284 ? -13.952 12.610 -7.668 1.00 88.88 284 GLY A C 1
ATOM 2222 O O . GLY A 1 284 ? -13.649 13.339 -8.611 1.00 88.88 284 GLY A O 1
ATOM 2223 N N . GLY A 1 285 ? -14.625 11.466 -7.832 1.00 88.81 285 GLY A N 1
ATOM 2224 C CA . GLY A 1 285 ? -15.060 10.942 -9.132 1.00 88.81 285 GLY A CA 1
ATOM 2225 C C . GLY A 1 285 ? -13.972 10.192 -9.910 1.00 88.81 285 GLY A C 1
ATOM 2226 O O . GLY A 1 285 ? -14.182 9.810 -11.058 1.00 88.81 285 GLY A O 1
ATOM 2227 N N . SER A 1 286 ? -12.794 9.947 -9.321 1.00 90.81 286 SER A N 1
ATOM 2228 C CA . SER A 1 286 ? -11.769 9.106 -9.964 1.00 90.81 286 SER A CA 1
ATOM 2229 C C . SER A 1 286 ? -12.206 7.636 -10.080 1.00 90.81 286 SER A C 1
ATOM 2231 O O . SER A 1 286 ? -11.796 6.943 -11.018 1.00 90.81 286 SER A O 1
ATOM 2233 N N . VAL A 1 287 ? -13.071 7.192 -9.158 1.00 93.75 287 VAL A N 1
ATOM 2234 C CA . VAL A 1 287 ? -13.634 5.840 -9.055 1.00 93.75 287 VAL A CA 1
ATOM 2235 C C . VAL A 1 287 ? -15.137 5.955 -8.777 1.00 93.75 287 VAL A C 1
ATOM 2237 O O . VAL A 1 287 ? -15.560 6.199 -7.650 1.00 93.75 287 VAL A O 1
ATOM 2240 N N . GLU A 1 288 ? -15.962 5.804 -9.810 1.00 92.25 288 GLU A N 1
ATOM 2241 C CA . GLU A 1 288 ? -17.407 6.053 -9.717 1.00 92.25 288 GLU A CA 1
ATOM 2242 C C . GLU A 1 288 ? -18.219 4.764 -9.524 1.00 92.25 288 GLU A C 1
ATOM 2244 O O . GLU A 1 288 ? -17.929 3.716 -10.102 1.00 92.25 288 GLU A O 1
ATOM 2249 N N . GLY A 1 289 ? -19.289 4.829 -8.726 1.00 91.81 289 GLY A N 1
ATOM 2250 C CA . GLY A 1 289 ? -20.273 3.746 -8.619 1.00 91.81 289 GLY A CA 1
ATOM 2251 C C . GLY A 1 289 ? -19.797 2.469 -7.911 1.00 91.81 289 GLY A C 1
ATOM 2252 O O . GLY A 1 289 ? -20.559 1.499 -7.829 1.00 91.81 289 GLY A O 1
ATOM 2253 N N . VAL A 1 290 ? -18.578 2.446 -7.363 1.00 94.12 290 VAL A N 1
ATOM 2254 C CA . VAL A 1 290 ? -18.073 1.327 -6.560 1.00 94.12 290 VAL A CA 1
ATOM 2255 C C . VAL A 1 290 ? -18.673 1.405 -5.160 1.00 94.12 290 VAL A C 1
ATOM 2257 O O . VAL A 1 290 ? -18.424 2.330 -4.402 1.00 94.12 290 VAL A O 1
ATOM 2260 N N . LYS A 1 291 ? -19.487 0.407 -4.804 1.00 92.50 291 LYS A N 1
ATOM 2261 C CA . LYS A 1 291 ? -20.145 0.336 -3.485 1.00 92.50 291 LYS A CA 1
ATOM 2262 C C . LYS A 1 291 ? -19.526 -0.696 -2.552 1.00 92.50 291 LYS A C 1
ATOM 2264 O O . LYS A 1 291 ? -19.759 -0.645 -1.349 1.00 92.50 291 LYS A O 1
ATOM 2269 N N . ARG A 1 292 ? -18.825 -1.679 -3.120 1.00 93.12 292 ARG A N 1
ATOM 2270 C CA . ARG A 1 292 ? -18.272 -2.832 -2.409 1.00 93.12 292 ARG A CA 1
ATOM 2271 C C . ARG A 1 292 ? -16.980 -3.284 -3.067 1.00 93.12 292 ARG A C 1
ATOM 2273 O O . ARG A 1 292 ? -16.882 -3.268 -4.293 1.00 93.12 292 ARG A O 1
ATOM 2280 N N . VAL A 1 293 ? -16.051 -3.740 -2.244 1.00 95.38 293 VAL A N 1
ATOM 2281 C CA . VAL A 1 293 ? -14.741 -4.261 -2.618 1.00 95.38 293 VAL A CA 1
ATOM 2282 C C . VAL A 1 293 ? -14.599 -5.668 -2.047 1.00 95.38 293 VAL A C 1
ATOM 2284 O O . VAL A 1 293 ? -14.903 -5.906 -0.881 1.00 95.38 293 VAL A O 1
ATOM 2287 N N . LEU A 1 294 ? -14.149 -6.599 -2.887 1.00 96.19 294 LEU A N 1
ATOM 2288 C CA . LEU A 1 294 ? -13.748 -7.946 -2.491 1.00 96.19 294 LEU A CA 1
ATOM 2289 C C . LEU A 1 294 ? -12.221 -7.998 -2.491 1.00 96.19 294 LEU A C 1
ATOM 2291 O O . LEU A 1 294 ? -11.606 -7.813 -3.542 1.00 96.19 294 LEU A O 1
ATOM 2295 N N . VAL A 1 295 ? -11.626 -8.298 -1.342 1.00 96.38 295 VAL A N 1
ATOM 2296 C CA . VAL A 1 295 ? -10.214 -8.668 -1.243 1.00 96.38 295 VAL A CA 1
ATOM 2297 C C . VAL A 1 295 ? -10.115 -10.185 -1.303 1.00 96.38 295 VAL A C 1
ATOM 2299 O O . VAL A 1 295 ? -10.684 -10.883 -0.467 1.00 96.38 295 VAL A O 1
ATOM 2302 N N . VAL A 1 296 ? -9.389 -10.691 -2.298 1.00 97.75 296 VAL A N 1
ATOM 2303 C CA . VAL A 1 296 ? -8.997 -12.102 -2.368 1.00 97.75 296 VAL A CA 1
ATOM 2304 C C . VAL A 1 296 ? -7.542 -12.196 -1.934 1.00 97.75 296 VAL A C 1
ATOM 2306 O O . VAL A 1 296 ? -6.649 -11.802 -2.681 1.00 97.75 296 VAL A O 1
ATOM 2309 N N . ASP A 1 297 ? -7.320 -12.705 -0.730 1.00 97.25 297 ASP A N 1
ATOM 2310 C CA . ASP A 1 297 ? -6.003 -12.853 -0.129 1.00 97.25 297 ASP A CA 1
ATOM 2311 C C . ASP A 1 297 ? -5.491 -14.288 -0.327 1.00 97.25 297 ASP A C 1
ATOM 2313 O O . ASP A 1 297 ? -6.141 -15.268 0.046 1.00 97.25 297 ASP A O 1
ATOM 2317 N N . CYS A 1 298 ? -4.340 -14.392 -0.985 1.00 96.94 298 CYS A N 1
ATOM 2318 C CA . CYS A 1 298 ? -3.654 -15.646 -1.292 1.00 96.94 298 CYS A CA 1
ATOM 2319 C C . CYS A 1 298 ? -2.255 -15.695 -0.660 1.00 96.94 298 CYS A C 1
ATOM 2321 O O . CYS A 1 298 ? -1.422 -16.492 -1.103 1.00 96.94 298 CYS A O 1
ATOM 2323 N N . ASP A 1 299 ? -1.969 -14.818 0.305 1.00 96.94 299 ASP A N 1
ATOM 2324 C CA . ASP A 1 299 ? -0.773 -14.934 1.125 1.00 96.94 299 ASP A CA 1
ATOM 2325 C C . ASP A 1 299 ? -0.829 -16.217 1.971 1.00 96.94 299 ASP A C 1
ATOM 2327 O O . ASP A 1 299 ? -1.887 -16.778 2.261 1.00 96.94 299 ASP A O 1
ATOM 2331 N N . VAL A 1 300 ? 0.344 -16.724 2.343 1.00 96.31 300 VAL A N 1
ATOM 2332 C CA . VAL A 1 300 ? 0.448 -17.927 3.173 1.00 96.31 300 VAL A CA 1
ATOM 2333 C C . VAL A 1 300 ? -0.020 -17.668 4.611 1.00 96.31 300 VAL A C 1
ATOM 2335 O O . VAL A 1 300 ? -0.421 -18.612 5.296 1.00 96.31 300 VAL A O 1
ATOM 2338 N N . HIS A 1 301 ? 0.023 -16.414 5.062 1.00 96.56 301 HIS A N 1
ATOM 2339 C CA . HIS A 1 301 ? -0.516 -15.941 6.333 1.00 96.56 301 HIS A CA 1
ATOM 2340 C C . HIS A 1 301 ? -1.948 -15.443 6.147 1.00 96.56 301 HIS A C 1
ATOM 2342 O O . HIS A 1 301 ? -2.338 -14.985 5.074 1.00 96.56 301 HIS A O 1
ATOM 2348 N N . GLN A 1 302 ? -2.750 -15.518 7.206 1.00 95.69 302 GLN A N 1
ATOM 2349 C CA . GLN A 1 302 ? -4.069 -14.898 7.179 1.00 95.69 302 GLN A CA 1
ATOM 2350 C C . GLN A 1 302 ? -3.922 -13.372 7.204 1.00 95.69 302 GLN A C 1
ATOM 2352 O O . GLN A 1 302 ? -3.282 -12.845 8.111 1.00 95.69 302 GLN A O 1
ATOM 2357 N N . GLY A 1 303 ? -4.595 -12.666 6.292 1.00 95.56 303 GLY A N 1
ATOM 2358 C CA . GLY A 1 303 ? -4.792 -11.215 6.368 1.00 95.56 303 GLY A CA 1
ATOM 2359 C C . GLY A 1 303 ? -5.773 -10.805 7.467 1.00 95.56 303 GLY A C 1
ATOM 2360 O O . GLY A 1 303 ? -6.878 -10.342 7.182 1.00 95.56 303 GLY A O 1
ATOM 2361 N N . ASP A 1 304 ? -5.399 -11.023 8.728 1.00 95.12 304 ASP A N 1
ATOM 2362 C CA . ASP A 1 304 ? -6.214 -10.730 9.914 1.00 95.12 304 ASP A CA 1
ATOM 2363 C C . ASP A 1 304 ? -6.526 -9.242 10.073 1.00 95.12 304 ASP A C 1
ATOM 2365 O O . ASP A 1 304 ? -7.650 -8.893 10.431 1.00 95.12 304 ASP A O 1
ATOM 2369 N N . GLY A 1 305 ? -5.572 -8.365 9.760 1.00 94.88 305 GLY A N 1
ATOM 2370 C CA . GLY A 1 305 ? -5.788 -6.922 9.748 1.00 94.88 305 GLY A CA 1
ATOM 2371 C C . GLY A 1 305 ? -6.884 -6.532 8.762 1.00 94.88 305 GLY A C 1
ATOM 2372 O O . GLY A 1 305 ? -7.846 -5.865 9.134 1.00 94.88 305 GLY A O 1
ATOM 2373 N N . THR A 1 306 ? -6.801 -7.011 7.518 1.00 94.44 306 THR A N 1
ATOM 2374 C CA . THR A 1 306 ? -7.820 -6.728 6.494 1.00 94.44 306 THR A CA 1
ATOM 2375 C C . THR A 1 306 ? -9.179 -7.334 6.855 1.00 94.44 306 THR A C 1
ATOM 2377 O O . THR A 1 306 ? -10.198 -6.675 6.657 1.00 94.44 306 THR A O 1
ATOM 2380 N N . ALA A 1 307 ? -9.213 -8.538 7.438 1.00 92.94 307 ALA A N 1
ATOM 2381 C CA . ALA A 1 307 ? -10.448 -9.144 7.944 1.00 92.94 307 ALA A CA 1
ATOM 2382 C C . ALA A 1 307 ? -11.070 -8.329 9.095 1.00 92.94 307 ALA A C 1
ATOM 2384 O O . ALA A 1 307 ? -12.286 -8.181 9.165 1.00 92.94 307 ALA A O 1
ATOM 2385 N N . HIS A 1 308 ? -10.254 -7.719 9.957 1.00 91.81 308 HIS A N 1
ATOM 2386 C CA . HIS A 1 308 ? -10.750 -6.867 11.039 1.00 91.81 308 HIS A CA 1
ATOM 2387 C C . HIS A 1 308 ? -11.520 -5.638 10.522 1.00 91.81 308 HIS A C 1
ATOM 2389 O O . HIS A 1 308 ? -12.496 -5.209 11.137 1.00 91.81 308 HIS A O 1
ATOM 2395 N N . PHE A 1 309 ? -11.144 -5.091 9.362 1.00 87.00 309 PHE A N 1
ATOM 2396 C CA . PHE A 1 309 ? -11.887 -3.989 8.738 1.00 87.00 309 PHE A CA 1
ATOM 2397 C C . PHE A 1 309 ? -13.277 -4.393 8.239 1.00 87.00 309 PHE A C 1
ATOM 2399 O 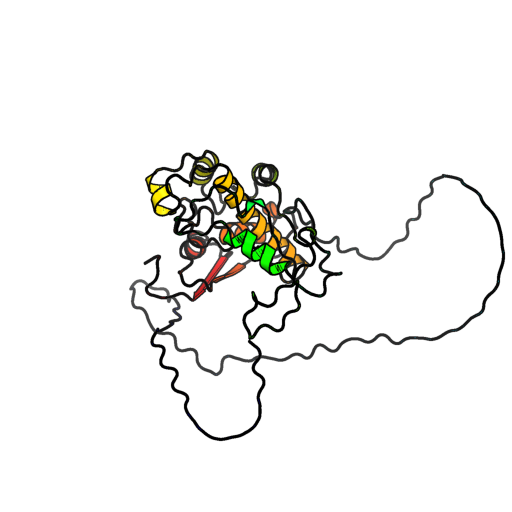O . PHE A 1 309 ? -14.184 -3.559 8.230 1.00 87.00 309 PHE A O 1
ATOM 2406 N N . GLU A 1 310 ? -13.462 -5.652 7.839 1.00 82.56 310 GLU A N 1
ATOM 2407 C CA . GLU A 1 310 ? -14.787 -6.189 7.521 1.00 82.56 310 GLU A CA 1
ATOM 2408 C C . GLU A 1 310 ? -15.686 -6.176 8.770 1.00 82.56 310 GLU A C 1
ATOM 2410 O O . GLU A 1 310 ? -16.819 -5.690 8.702 1.00 82.56 310 GLU A O 1
ATOM 2415 N N . ASP A 1 311 ? -15.150 -6.600 9.920 1.00 80.94 311 ASP A N 1
ATOM 2416 C CA . ASP A 1 311 ? -15.867 -6.650 11.202 1.00 80.94 311 ASP A CA 1
ATOM 2417 C C . ASP A 1 311 ? -16.225 -5.255 11.743 1.00 80.94 311 ASP A C 1
ATOM 2419 O O . ASP A 1 311 ? -17.354 -5.021 12.184 1.00 80.94 311 ASP A O 1
ATOM 2423 N N . LEU A 1 312 ? -15.279 -4.310 11.697 1.00 73.56 312 LEU A N 1
ATOM 2424 C CA . LEU A 1 312 ? -15.491 -2.926 12.144 1.00 73.56 312 LEU A CA 1
ATOM 2425 C C . LEU A 1 312 ? -16.455 -2.160 11.237 1.00 73.56 312 LEU A C 1
ATOM 2427 O O . LEU A 1 312 ? -17.135 -1.231 11.674 1.00 73.56 312 LEU A O 1
ATOM 2431 N N . GLY A 1 313 ? -16.476 -2.521 9.954 1.00 60.16 313 GLY A N 1
ATOM 2432 C CA . GLY A 1 313 ? -17.050 -1.697 8.910 1.00 60.16 313 GLY A CA 1
ATOM 2433 C C . GLY A 1 313 ? -18.559 -1.539 8.999 1.00 60.16 313 GLY A C 1
ATOM 2434 O O . GLY A 1 313 ? -19.047 -0.521 8.510 1.00 60.16 313 GLY A O 1
ATOM 2435 N N . GLY A 1 314 ? -19.308 -2.522 9.524 1.00 49.62 314 GLY A N 1
ATOM 2436 C CA . GLY A 1 314 ? -20.785 -2.537 9.615 1.00 49.62 314 GLY A CA 1
ATOM 2437 C C . GLY A 1 314 ? -21.561 -2.235 8.312 1.00 49.62 314 GLY A C 1
ATOM 2438 O O . GLY A 1 314 ? -22.787 -2.279 8.281 1.00 49.62 314 GLY A O 1
ATOM 2439 N N . SER A 1 315 ? -20.860 -1.915 7.224 1.00 57.34 315 SER A N 1
ATOM 2440 C CA . SER A 1 315 ? -21.336 -1.189 6.043 1.00 57.34 315 SER A CA 1
ATOM 2441 C C . SER A 1 315 ? -21.262 -2.037 4.778 1.00 57.34 315 SER A C 1
ATOM 2443 O O . SER A 1 315 ? -21.703 -1.594 3.719 1.00 57.34 315 SER A O 1
ATOM 2445 N N . GLY A 1 316 ? -20.701 -3.250 4.870 1.00 68.81 316 GLY A N 1
ATOM 2446 C CA . GLY A 1 316 ? -20.568 -4.187 3.752 1.00 68.81 316 GLY A CA 1
ATOM 2447 C C . GLY A 1 316 ? -19.707 -3.671 2.594 1.00 68.81 316 GLY A C 1
ATOM 2448 O O . GLY A 1 316 ? -19.817 -4.194 1.484 1.00 68.81 316 GLY A O 1
ATOM 2449 N N . ARG A 1 317 ? -18.894 -2.626 2.821 1.00 84.31 317 ARG A N 1
ATOM 2450 C CA . ARG A 1 317 ? -18.042 -1.990 1.802 1.00 84.31 317 ARG A CA 1
ATOM 2451 C C . ARG A 1 317 ? -16.806 -2.813 1.458 1.00 84.31 317 ARG A C 1
ATOM 2453 O O . ARG A 1 317 ? -16.358 -2.753 0.319 1.00 84.31 317 ARG A O 1
ATOM 2460 N N . LEU A 1 318 ? -16.283 -3.580 2.408 1.00 90.69 318 LEU A N 1
ATOM 2461 C CA . LEU A 1 318 ? -15.147 -4.477 2.232 1.00 90.69 318 LEU A CA 1
ATOM 2462 C C . LEU A 1 318 ? -15.564 -5.880 2.668 1.00 90.69 318 LEU A C 1
ATOM 2464 O O . LEU A 1 318 ? -16.166 -6.036 3.725 1.00 90.69 318 LEU A O 1
ATOM 2468 N N . PHE A 1 319 ? -15.248 -6.871 1.845 1.00 93.50 319 PHE A N 1
ATOM 2469 C CA . PHE A 1 319 ? -15.378 -8.285 2.170 1.00 93.50 319 PHE A CA 1
ATOM 2470 C C . PHE A 1 319 ? -14.061 -8.988 1.859 1.00 93.50 319 PHE A C 1
ATOM 2472 O O . PHE A 1 319 ? -13.430 -8.699 0.835 1.00 93.50 319 PHE A O 1
ATOM 2479 N N . THR A 1 320 ? -13.664 -9.923 2.713 1.00 93.50 320 THR A N 1
ATOM 2480 C CA . THR A 1 320 ? -12.392 -10.630 2.608 1.00 93.50 320 THR A CA 1
ATOM 2481 C C . THR A 1 320 ? -12.590 -12.124 2.368 1.00 93.50 320 THR A C 1
ATOM 2483 O O . THR A 1 320 ? -13.341 -12.815 3.049 1.00 93.50 320 THR A O 1
ATOM 2486 N N . LEU A 1 321 ? -11.881 -12.653 1.373 1.00 95.56 321 LEU A N 1
ATOM 2487 C CA . LEU A 1 321 ? -11.726 -14.083 1.140 1.00 95.56 321 LEU A CA 1
ATOM 2488 C C . LEU A 1 321 ? -10.241 -14.417 1.251 1.00 95.56 321 LEU A C 1
ATOM 2490 O O . LEU A 1 321 ? -9.489 -14.137 0.322 1.00 95.56 321 LEU A O 1
ATOM 2494 N N . SER A 1 322 ? -9.827 -15.030 2.359 1.00 95.25 322 SER A N 1
ATOM 2495 C CA . SER A 1 322 ? -8.430 -15.416 2.591 1.00 95.25 322 SER A CA 1
ATOM 2496 C C . SER A 1 322 ? -8.238 -16.931 2.500 1.00 95.25 322 SER A C 1
ATOM 2498 O O . SER A 1 322 ? -8.991 -17.703 3.096 1.00 95.25 322 SER A O 1
ATOM 2500 N N . MET A 1 323 ? -7.215 -17.356 1.757 1.00 96.56 323 MET A N 1
ATOM 2501 C CA . MET A 1 323 ? -6.751 -18.741 1.669 1.00 96.56 323 MET A CA 1
ATOM 2502 C C . MET A 1 323 ? -5.314 -18.823 2.184 1.00 96.56 323 MET A C 1
ATOM 2504 O O . MET A 1 323 ? -4.390 -18.473 1.461 1.00 96.56 323 MET A O 1
ATOM 2508 N N . HIS A 1 324 ? -5.136 -19.331 3.402 1.00 95.81 324 HIS A N 1
ATOM 2509 C CA . HIS A 1 324 ? -3.856 -19.319 4.117 1.00 95.81 324 HIS A CA 1
ATOM 2510 C C . HIS A 1 324 ? -3.535 -20.677 4.763 1.00 95.81 324 HIS A C 1
ATOM 2512 O O . HIS A 1 324 ? -4.358 -21.602 4.799 1.00 95.81 324 HIS A O 1
ATOM 2518 N N . CYS A 1 325 ? -2.313 -20.812 5.277 1.00 95.50 325 CYS A N 1
ATOM 2519 C CA . CYS A 1 325 ? -1.891 -21.974 6.050 1.00 95.50 325 CYS A CA 1
ATOM 2520 C C . CYS A 1 325 ? -2.398 -21.877 7.496 1.00 95.50 325 CYS A C 1
ATOM 2522 O O . CYS A 1 325 ? -1.996 -20.985 8.232 1.00 95.50 325 CYS A O 1
ATOM 2524 N N . GLU A 1 326 ? -3.208 -22.854 7.924 1.00 90.69 326 GLU A N 1
ATOM 2525 C CA . GLU A 1 326 ? -3.840 -22.914 9.259 1.00 90.69 326 GLU A CA 1
ATOM 2526 C C . GLU A 1 326 ? -2.858 -22.749 10.431 1.00 90.69 326 GLU A C 1
ATOM 2528 O O . GLU A 1 326 ? -3.238 -22.253 11.479 1.00 90.69 326 GLU A O 1
ATOM 2533 N N . SER A 1 327 ? -1.607 -23.192 10.284 1.00 92.25 327 SER A N 1
ATOM 2534 C CA . SER A 1 327 ? -0.613 -23.187 11.370 1.00 92.25 327 SER A CA 1
ATOM 2535 C C . SER A 1 327 ? 0.371 -22.015 11.323 1.00 92.25 327 SER A C 1
ATOM 2537 O O . SER A 1 327 ? 1.294 -21.981 12.136 1.00 92.25 327 SER A O 1
ATOM 2539 N N . ASN A 1 328 ? 0.228 -21.095 10.368 1.00 88.69 328 ASN A N 1
ATOM 2540 C CA . ASN A 1 328 ? 1.088 -19.918 10.279 1.00 88.69 328 ASN A CA 1
ATOM 2541 C C . ASN A 1 328 ? 0.504 -18.769 11.114 1.00 88.69 328 ASN A C 1
ATOM 2543 O O . ASN A 1 328 ? -0.704 -18.716 11.326 1.00 88.69 328 ASN A O 1
ATOM 2547 N N . TYR A 1 329 ? 1.363 -17.838 11.559 1.00 88.56 329 TYR A N 1
ATOM 2548 C CA . TYR A 1 329 ? 0.944 -16.536 12.111 1.00 88.56 329 TYR A CA 1
ATOM 2549 C C . TYR A 1 329 ? -0.208 -15.955 11.261 1.00 88.56 329 TYR A C 1
ATOM 2551 O O . TYR A 1 329 ? -0.129 -16.080 10.031 1.00 88.56 329 TYR A O 1
ATOM 2559 N N . PRO A 1 330 ? -1.283 -15.388 11.850 1.00 82.62 330 PRO A N 1
ATOM 2560 C CA . PRO A 1 330 ? -1.367 -14.670 13.133 1.00 82.62 330 PRO A CA 1
ATOM 2561 C C . PRO A 1 330 ? -1.987 -15.405 14.341 1.00 82.62 330 PRO A C 1
ATOM 2563 O O . PRO A 1 330 ? -2.483 -14.723 15.230 1.00 82.62 330 PRO A O 1
ATOM 2566 N N . LEU A 1 331 ? -1.940 -16.748 14.375 1.00 67.12 331 LEU A N 1
ATOM 2567 C CA . LEU A 1 331 ? -2.475 -17.640 15.435 1.00 67.12 331 LEU A CA 1
ATOM 2568 C C . LEU A 1 331 ? -2.798 -17.033 16.814 1.00 67.12 331 LEU A C 1
ATOM 2570 O O . LEU A 1 331 ? -1.858 -16.559 17.498 1.00 67.12 331 LEU A O 1
#

Radius of gyration: 25.85 Å; chains: 1; bounding box: 48×81×82 Å

Secondary structure (DSSP, 8-state):
----PPP---------------------SSSS---------TT------------PPPP--------------------------------PPP-TTEEE--S-TTT--S---EE--GGGS-SS--TTSSS-TTHHHHHHHHHH---STTS-TT----S-SSSSGGGSBEEPPHHHHHHT-TTS-TTSSS-HHHHHHHHTT---HHHHHHHT-GGGGG-HHHHHHHHHHHHHHHHHHHHHHHHS--EESS----S-BTTB-BTTBSS-HHHHHHHHHH-HHHHTTSS-S---EEEEE-SSS--HHHHHHHHHH-SSSEEEEE---TTSTT-

Organism: NCBI:txid49249

Foldseek 3Di:
DDDDDDDDDDDDDDDDDDDDDFADFDDDDDDDDDTDGDDDDPPPDDDDDDDDDDDDDDDDDDDDDDDDDDDDDDDDDDDDDDDDDDDPPPPAFDLLFFPAAAADVVPDPQDAAEAADPLCADPPDDPPQPDDSCQLVVVLVCLQDQDCVPPDPPDPGGPNSQPDPRNHTFTDAQVCLVVLCLQPDPPAFAHPVLLVCQLQLNDDQVLCVQLRVRSCSSPNSNSRSLSRQLSSLLSQLLSCLRNVGYYYSNADLQAAGRRGHHDNHSDHSVRSNLCCLQDCVSVVRSHPPQNADEAEAEDQEDSV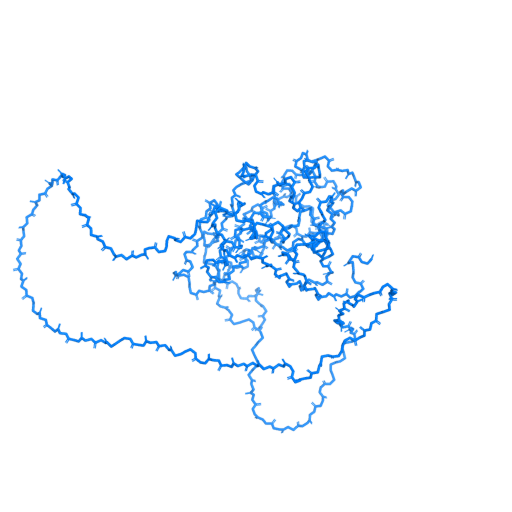RLCVCVVVVVRRSYDYDHGHRPPDPPD